Protein AF-0000000073992848 (afdb_homodimer)

Structure (mmCIF, N/CA/C/O backbone):
data_AF-0000000073992848-model_v1
#
loop_
_entity.id
_entity.type
_entity.pdbx_description
1 polymer 'HIT domain family protein'
#
loop_
_atom_site.group_PDB
_atom_site.id
_atom_site.type_symbol
_atom_site.label_atom_id
_atom_site.label_alt_id
_atom_site.label_comp_id
_atom_site.label_asym_id
_atom_site.label_entity_id
_atom_site.label_seq_id
_atom_site.pdbx_PDB_ins_code
_atom_site.Cartn_x
_atom_site.Cartn_y
_atom_site.Cartn_z
_atom_site.occupancy
_atom_site.B_iso_or_equiv
_atom_site.auth_seq_id
_atom_site.auth_comp_id
_atom_site.auth_asym_id
_atom_site.auth_atom_id
_atom_site.pdbx_PDB_model_num
ATOM 1 N N . MET A 1 1 ? -22.656 3.332 0.612 1 49.44 1 MET A N 1
ATOM 2 C CA . MET A 1 1 ? -23.469 4.539 0.601 1 49.44 1 MET A CA 1
ATOM 3 C C . MET A 1 1 ? -22.656 5.758 1.017 1 49.44 1 MET A C 1
ATOM 5 O O . MET A 1 1 ? -22.094 5.785 2.107 1 49.44 1 MET A O 1
ATOM 9 N N . ALA A 1 2 ? -22.062 6.492 -0.041 1 62.53 2 ALA A N 1
ATOM 10 C CA . ALA A 1 2 ? -21.281 7.723 0.001 1 62.53 2 ALA A CA 1
ATOM 11 C C . ALA A 1 2 ? -21.859 8.703 1.026 1 62.53 2 ALA A C 1
ATOM 13 O O . ALA A 1 2 ? -21.109 9.453 1.657 1 62.53 2 ALA A O 1
ATOM 14 N N . ALA A 1 3 ? -23.078 8.508 1.391 1 69.62 3 ALA A N 1
ATOM 15 C CA . ALA A 1 3 ? -23.734 9.648 2.031 1 69.62 3 ALA A CA 1
ATOM 16 C C . ALA A 1 3 ? -23.188 9.867 3.441 1 69.62 3 ALA A C 1
ATOM 18 O O . ALA A 1 3 ? -23.094 11 3.906 1 69.62 3 ALA A O 1
ATOM 19 N N . ASN A 1 4 ? -22.625 8.93 4.098 1 90.75 4 ASN A N 1
ATOM 20 C CA . ASN A 1 4 ? -22.141 9.109 5.461 1 90.75 4 ASN A CA 1
ATOM 21 C C . ASN A 1 4 ? -20.641 8.789 5.566 1 90.75 4 ASN A C 1
ATOM 23 O O . ASN A 1 4 ? -20.141 8.508 6.656 1 90.75 4 ASN A O 1
ATOM 27 N N . CYS A 1 5 ? -20.031 8.891 4.57 1 96.25 5 CYS A N 1
ATOM 28 C CA . CYS A 1 5 ? -18.609 8.586 4.539 1 96.25 5 CYS A CA 1
ATOM 29 C C . CYS A 1 5 ? -17.781 9.805 4.938 1 96.25 5 CYS A C 1
ATOM 31 O O . CYS A 1 5 ? -17.812 10.828 4.258 1 96.25 5 CYS A O 1
ATOM 33 N N . ILE A 1 6 ? -17.031 9.688 6.043 1 97.06 6 ILE A N 1
ATOM 34 C CA . ILE A 1 6 ? -16.281 10.805 6.605 1 97.06 6 ILE A CA 1
ATOM 35 C C . ILE A 1 6 ? -15.242 11.297 5.594 1 97.06 6 ILE A C 1
ATOM 37 O O . ILE A 1 6 ? -14.992 12.5 5.484 1 97.06 6 ILE A O 1
ATOM 41 N N . PHE A 1 7 ? -14.695 10.383 4.832 1 98.44 7 PHE A N 1
ATOM 42 C CA . PHE A 1 7 ? -13.695 10.781 3.846 1 98.44 7 PHE A CA 1
ATOM 43 C C . PHE A 1 7 ? -14.344 11.523 2.688 1 98.44 7 PHE A C 1
ATOM 45 O O . PHE A 1 7 ? -13.773 12.477 2.156 1 98.44 7 PHE A O 1
ATOM 52 N N . CYS A 1 8 ? -15.547 11.078 2.248 1 98.19 8 CYS A N 1
ATOM 53 C CA . CYS A 1 8 ? -16.281 11.836 1.235 1 98.19 8 CYS A CA 1
ATOM 54 C C . CYS A 1 8 ? -16.594 13.242 1.724 1 98.19 8 CYS A C 1
ATOM 56 O O . CYS A 1 8 ? -16.562 14.195 0.947 1 98.19 8 CYS A O 1
ATOM 58 N N . LYS A 1 9 ? -16.891 13.367 2.998 1 98.31 9 LYS A N 1
ATOM 59 C CA . LYS A 1 9 ? -17.172 14.68 3.572 1 98.31 9 LYS A CA 1
ATOM 60 C C . LYS A 1 9 ? -15.914 15.555 3.574 1 98.31 9 LYS A C 1
ATOM 62 O O . LYS A 1 9 ? -16 16.766 3.365 1 98.31 9 LYS A O 1
ATOM 67 N N . ILE A 1 10 ? -14.766 14.969 3.885 1 98.06 10 ILE A N 1
ATOM 68 C CA . ILE A 1 10 ? -13.5 15.695 3.83 1 98.06 10 ILE A CA 1
ATOM 69 C C . ILE A 1 10 ? -13.25 16.188 2.406 1 98.06 10 ILE A C 1
ATOM 71 O O . ILE A 1 10 ? -12.898 17.344 2.195 1 98.06 10 ILE A O 1
ATOM 75 N N . ILE A 1 11 ? -13.5 15.297 1.401 1 98 11 ILE A N 1
ATOM 76 C CA . ILE A 1 11 ? -13.273 15.609 -0.006 1 98 11 ILE A CA 1
ATOM 77 C C . ILE A 1 11 ? -14.172 16.766 -0.437 1 98 11 ILE A C 1
ATOM 79 O O . ILE A 1 11 ? -13.742 17.641 -1.18 1 98 11 ILE A O 1
ATOM 83 N N . LYS A 1 12 ? -15.375 16.797 0.09 1 97 12 LYS A N 1
ATOM 84 C CA . LYS A 1 12 ? -16.359 17.812 -0.28 1 97 12 LYS A CA 1
ATOM 85 C C . LYS A 1 12 ? -16.141 19.094 0.505 1 97 12 LYS A C 1
ATOM 87 O O . LYS A 1 12 ? -16.828 20.094 0.265 1 97 12 LYS A O 1
ATOM 92 N N . GLY A 1 13 ? -15.281 19.062 1.49 1 96.62 13 GLY A N 1
ATOM 93 C CA . GLY A 1 13 ? -14.984 20.25 2.281 1 96.62 13 GLY A CA 1
ATOM 94 C C . GLY A 1 13 ? -15.953 20.469 3.43 1 96.62 13 GLY A C 1
ATOM 95 O O . GLY A 1 13 ? -15.969 21.531 4.043 1 96.62 13 GLY A O 1
ATOM 96 N N . GLU A 1 14 ? -16.703 19.453 3.707 1 97.06 14 GLU A N 1
ATOM 97 C CA . GLU A 1 14 ? -17.656 19.547 4.812 1 97.06 14 GLU A CA 1
ATOM 98 C C . GLU A 1 14 ? -16.953 19.359 6.156 1 97.06 14 GLU A C 1
ATOM 100 O O . GLU A 1 14 ? -17.422 19.859 7.18 1 97.06 14 GLU A O 1
ATOM 105 N N . ILE A 1 15 ? -15.93 18.594 6.234 1 96.38 15 ILE A N 1
ATOM 106 C CA . ILE A 1 15 ? -15.062 18.391 7.391 1 96.38 15 ILE A CA 1
ATOM 107 C C . ILE A 1 15 ? -13.641 18.828 7.062 1 96.38 15 ILE A C 1
ATOM 109 O O . ILE A 1 15 ? -13.102 18.484 6.008 1 96.38 15 ILE A O 1
ATOM 113 N N . PRO A 1 16 ? -13.102 19.625 7.969 1 96.44 16 PRO A N 1
ATOM 114 C CA . PRO A 1 16 ? -11.742 20.078 7.684 1 96.44 16 PRO A CA 1
ATOM 115 C C . PRO A 1 16 ? -10.703 18.969 7.82 1 96.44 16 PRO A C 1
ATOM 117 O O . PRO A 1 16 ? -10.945 17.984 8.523 1 96.44 16 PRO A O 1
ATOM 120 N N . CYS A 1 17 ? -9.602 19.109 7.148 1 97.12 17 CYS A N 1
ATOM 121 C CA . CYS A 1 17 ? -8.445 18.219 7.277 1 97.12 17 CYS A CA 1
ATOM 122 C C . CYS A 1 17 ? -7.145 19 7.113 1 97.12 17 CYS A C 1
ATOM 124 O O . CYS A 1 17 ? -7.141 20.109 6.59 1 97.12 17 CYS A O 1
ATOM 126 N N . ALA A 1 18 ? -6.09 18.516 7.688 1 98.31 18 ALA A N 1
ATOM 127 C CA . ALA A 1 18 ? -4.754 19.031 7.398 1 98.31 18 ALA A CA 1
ATOM 128 C C . ALA A 1 18 ? -4.234 18.5 6.066 1 98.31 18 ALA A C 1
ATOM 130 O O . ALA A 1 18 ? -3.533 17.484 6.027 1 98.31 18 ALA A O 1
ATOM 131 N N . LYS A 1 19 ? -4.508 19.266 5.07 1 98.56 19 LYS A N 1
ATOM 132 C CA . LYS A 1 19 ? -4.27 18.812 3.701 1 98.56 19 LYS A CA 1
ATOM 133 C C . LYS A 1 19 ? -2.783 18.875 3.355 1 98.56 19 LYS A C 1
ATOM 135 O O . LYS A 1 19 ? -2.092 19.828 3.711 1 98.56 19 LYS A O 1
ATOM 140 N N . VAL A 1 20 ? -2.359 17.906 2.684 1 98.81 20 VAL A N 1
ATOM 141 C CA . VAL A 1 20 ? -0.975 17.812 2.232 1 98.81 20 VAL A CA 1
ATOM 142 C C . VAL A 1 20 ? -0.899 18.078 0.733 1 98.81 20 VAL A C 1
ATOM 144 O O . VAL A 1 20 ? -0.065 18.875 0.281 1 98.81 20 VAL A O 1
ATOM 147 N N . ALA A 1 21 ? -1.722 17.391 -0.045 1 98.75 21 ALA A N 1
ATOM 148 C CA . ALA A 1 21 ? -1.734 17.5 -1.501 1 98.75 21 ALA A CA 1
ATOM 149 C C . ALA A 1 21 ? -3.082 17.078 -2.074 1 98.75 21 ALA A C 1
ATOM 151 O O . ALA A 1 21 ? -3.82 16.312 -1.438 1 98.75 21 ALA A O 1
ATOM 152 N N . GLU A 1 22 ? -3.32 17.562 -3.24 1 98.25 22 GLU A N 1
ATOM 153 C CA . GLU A 1 22 ? -4.578 17.234 -3.908 1 98.25 22 GLU A CA 1
ATOM 154 C C . GLU A 1 22 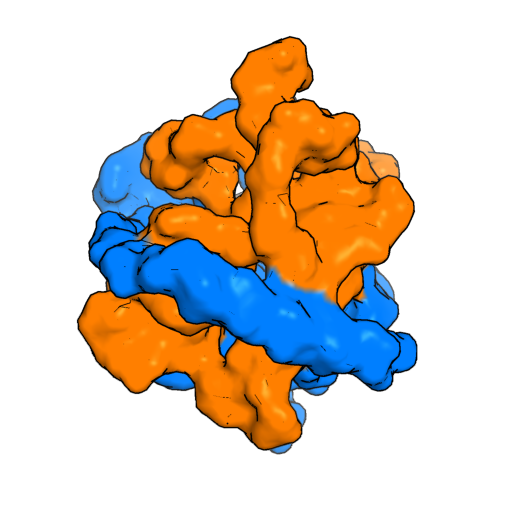? -4.422 17.266 -5.426 1 98.25 22 GLU A C 1
ATOM 156 O O . GLU A 1 22 ? -3.742 18.125 -5.973 1 98.25 22 GLU A O 1
ATOM 161 N N . THR A 1 23 ? -4.934 16.234 -6.043 1 97.81 23 THR A N 1
ATOM 162 C CA . THR A 1 23 ? -5.047 16.188 -7.496 1 97.81 23 THR A CA 1
ATOM 163 C C . THR A 1 23 ? -6.512 16.141 -7.922 1 97.81 23 THR A C 1
ATOM 165 O O . THR A 1 23 ? -7.41 16.312 -7.094 1 97.81 23 THR A O 1
ATOM 168 N N . SER A 1 24 ? -6.773 16.031 -9.211 1 97.06 24 SER A N 1
ATOM 169 C CA . SER A 1 24 ? -8.156 15.938 -9.68 1 97.06 24 SER A CA 1
ATOM 170 C C . SER A 1 24 ? -8.82 14.648 -9.203 1 97.06 24 SER A C 1
ATOM 172 O O . SER A 1 24 ? -10.039 14.594 -9.047 1 97.06 24 SER A O 1
ATOM 174 N N . LYS A 1 25 ? -8.016 13.609 -8.789 1 98.56 25 LYS A N 1
ATOM 175 C CA . LYS A 1 25 ? -8.625 12.312 -8.516 1 98.56 25 LYS A CA 1
ATOM 176 C C . LYS A 1 25 ? -8.25 11.805 -7.125 1 98.56 25 LYS A C 1
ATOM 178 O O . LYS A 1 25 ? -8.781 10.797 -6.66 1 98.56 25 LYS A O 1
ATOM 183 N N . ALA A 1 26 ? -7.328 12.508 -6.422 1 98.81 26 ALA A N 1
ATOM 184 C CA . ALA A 1 26 ? -6.859 11.992 -5.137 1 98.81 26 ALA A CA 1
ATOM 185 C C . ALA A 1 26 ? -6.582 13.125 -4.16 1 98.81 26 ALA A C 1
ATOM 187 O O . ALA A 1 26 ? -6.43 14.281 -4.566 1 98.81 26 ALA A O 1
ATOM 188 N N . LEU A 1 27 ? -6.629 12.781 -2.916 1 98.88 27 LEU A N 1
ATOM 189 C CA . LEU A 1 27 ? -6.391 13.711 -1.817 1 98.88 27 LEU A CA 1
ATOM 190 C C . LEU A 1 27 ? -5.473 13.094 -0.769 1 98.88 27 LEU A C 1
ATOM 192 O O . LEU A 1 27 ? -5.609 11.914 -0.438 1 98.88 27 LEU A O 1
ATOM 196 N N . ALA A 1 28 ? -4.488 13.859 -0.281 1 98.94 28 ALA A N 1
ATOM 197 C CA . ALA A 1 28 ? -3.625 13.453 0.823 1 98.94 28 ALA A CA 1
ATOM 198 C C . ALA A 1 28 ? -3.768 14.406 2.01 1 98.94 28 ALA A C 1
ATOM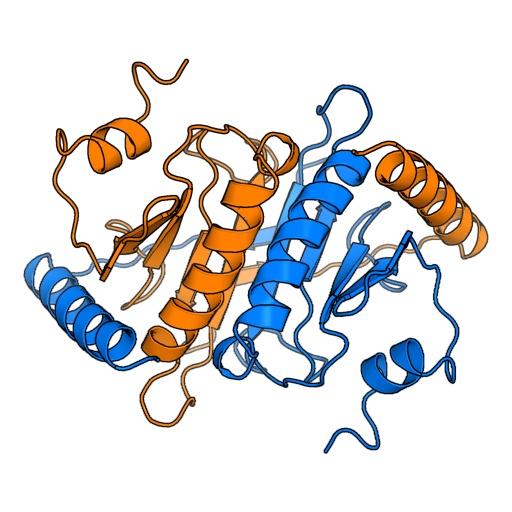 200 O O . ALA A 1 28 ? -3.781 15.625 1.838 1 98.94 28 ALA A O 1
ATOM 201 N N . PHE A 1 29 ? -3.922 13.844 3.176 1 98.88 29 PHE A N 1
ATOM 202 C CA . PHE A 1 29 ? -4.066 14.656 4.379 1 98.88 29 PHE A CA 1
ATOM 203 C C . PHE A 1 29 ? -3.551 13.906 5.602 1 98.88 29 PHE A C 1
ATOM 205 O O . PHE A 1 29 ? -3.414 12.68 5.574 1 98.88 29 PHE A O 1
ATOM 212 N N . MET A 1 30 ? -3.248 14.625 6.676 1 98.88 30 MET A N 1
ATOM 213 C CA . MET A 1 30 ? -2.682 14.031 7.883 1 98.88 30 MET A CA 1
ATOM 214 C C . MET A 1 30 ? -3.717 13.18 8.609 1 98.88 30 MET A C 1
ATOM 216 O O . MET A 1 30 ? -4.879 13.57 8.727 1 98.88 30 MET A O 1
ATOM 220 N N . ASP A 1 31 ? -3.314 12.031 9.031 1 98.62 31 ASP A N 1
ATOM 221 C CA . ASP A 1 31 ? -4.188 11.25 9.906 1 98.62 31 ASP A CA 1
ATOM 222 C C . ASP A 1 31 ? -4.277 11.875 11.297 1 98.62 31 ASP A C 1
ATOM 224 O O . ASP A 1 31 ? -3.254 12.148 11.922 1 98.62 31 ASP A O 1
ATOM 228 N N . ILE A 1 32 ? -5.395 12.031 11.773 1 97.25 32 ILE A N 1
ATOM 229 C CA . ILE A 1 32 ? -5.582 12.719 13.047 1 97.25 32 ILE A CA 1
ATOM 230 C C . ILE A 1 32 ? -5.359 11.742 14.203 1 97.25 32 ILE A C 1
ATOM 232 O O . ILE A 1 32 ? -5.258 12.156 15.359 1 97.25 32 ILE A O 1
ATOM 236 N N . ASN A 1 33 ? -5.406 10.461 13.969 1 97.75 33 ASN A N 1
ATOM 237 C CA . ASN A 1 33 ? -5.035 9.406 14.914 1 97.75 33 ASN A CA 1
ATOM 238 C C . ASN A 1 33 ? -3.799 8.648 14.438 1 97.75 33 ASN A C 1
ATOM 240 O O . ASN A 1 33 ? -3.854 7.43 14.242 1 97.75 33 ASN A O 1
ATOM 244 N N . PRO A 1 34 ? -2.729 9.344 14.453 1 98.62 34 PRO A N 1
ATOM 245 C CA . PRO A 1 34 ? -1.543 8.773 13.805 1 98.62 34 PRO A CA 1
ATOM 246 C C . PRO A 1 34 ? -0.894 7.668 14.633 1 98.62 34 PRO A C 1
ATOM 248 O O . PRO A 1 34 ? -1.025 7.652 15.859 1 98.62 34 PRO A O 1
ATOM 251 N N . LEU A 1 35 ? -0.252 6.719 13.922 1 98.75 35 LEU A N 1
ATOM 252 C CA . LEU A 1 35 ? 0.551 5.695 14.578 1 98.75 35 LEU A CA 1
ATOM 253 C C . LEU A 1 35 ? 1.945 6.223 14.898 1 98.75 35 LEU A C 1
ATOM 255 O O . LEU A 1 35 ? 2.656 5.645 15.727 1 98.75 35 LEU A O 1
ATOM 259 N N . SER A 1 36 ? 2.369 7.246 14.203 1 98.69 36 SER A N 1
ATOM 260 C CA . SER A 1 36 ? 3.615 7.984 14.398 1 98.69 36 SER A CA 1
ATOM 261 C C . SER A 1 36 ? 3.512 9.398 13.844 1 98.69 36 SER A C 1
ATOM 263 O O . SER A 1 36 ? 2.617 9.703 13.055 1 98.69 36 SER A O 1
ATOM 265 N N . ARG A 1 37 ? 4.402 10.266 14.297 1 98 37 ARG A N 1
ATOM 266 C CA . ARG A 1 37 ? 4.434 11.625 13.766 1 98 37 ARG A CA 1
ATOM 267 C C . ARG A 1 37 ? 4.676 11.625 12.258 1 98 37 ARG A C 1
ATOM 269 O O . ARG A 1 37 ? 5.559 10.914 11.773 1 98 37 ARG A O 1
ATOM 276 N N . GLY A 1 38 ? 3.807 12.359 11.516 1 98.62 38 GLY A N 1
ATOM 277 C CA . GLY A 1 38 ? 3.973 12.453 10.078 1 98.62 38 GLY A CA 1
ATOM 278 C C . GLY A 1 38 ? 3.105 11.477 9.305 1 98.62 38 GLY A C 1
ATOM 279 O O . GLY A 1 38 ? 3.125 11.453 8.078 1 98.62 38 GLY A O 1
ATOM 280 N N . HIS A 1 39 ? 2.285 10.656 9.992 1 98.88 39 HIS A N 1
ATOM 281 C CA . HIS A 1 39 ? 1.386 9.68 9.391 1 98.88 39 HIS A CA 1
ATOM 282 C C . HIS A 1 39 ? 0.37 10.359 8.477 1 98.88 39 HIS A C 1
ATOM 284 O O . HIS A 1 39 ? -0.426 11.18 8.922 1 98.88 39 HIS A O 1
ATOM 290 N N . VAL A 1 40 ? 0.37 9.961 7.168 1 98.94 40 VAL A N 1
ATOM 291 C CA . VAL A 1 40 ? -0.443 10.609 6.141 1 98.94 40 VAL A CA 1
ATOM 292 C C . VAL A 1 40 ? -1.381 9.578 5.508 1 98.94 40 VAL A C 1
ATOM 294 O O . VAL A 1 40 ? -1.025 8.406 5.367 1 98.94 40 VAL A O 1
ATOM 297 N N . LEU A 1 41 ? -2.564 10.047 5.125 1 98.94 41 LEU A N 1
ATOM 298 C CA . LEU A 1 41 ? -3.5 9.258 4.332 1 98.94 41 LEU A CA 1
ATOM 299 C C . LEU A 1 41 ? -3.549 9.766 2.893 1 98.94 41 LEU A C 1
ATOM 301 O O . LEU A 1 41 ? -3.543 10.969 2.654 1 98.94 41 LEU A O 1
ATOM 305 N N . VAL A 1 42 ? -3.502 8.883 1.928 1 98.94 42 VAL A N 1
ATOM 306 C CA . VAL A 1 42 ? -3.775 9.164 0.522 1 98.94 42 VAL A CA 1
ATOM 307 C C . VAL A 1 42 ? -5.043 8.438 0.085 1 98.94 42 VAL A C 1
ATOM 309 O O . VAL A 1 42 ? -5.133 7.211 0.207 1 98.94 42 VAL A O 1
ATOM 312 N N . ILE A 1 43 ? -6.031 9.18 -0.451 1 98.94 43 ILE A N 1
ATOM 313 C CA . ILE A 1 43 ? -7.32 8.578 -0.767 1 98.94 43 ILE A CA 1
ATOM 314 C C . ILE A 1 43 ? -7.766 9.008 -2.164 1 98.94 43 ILE A C 1
ATOM 316 O O . ILE A 1 43 ? -7.438 10.109 -2.615 1 98.94 43 ILE A O 1
ATOM 320 N N . PRO A 1 44 ? -8.484 8.094 -2.918 1 98.94 44 PRO A N 1
ATOM 321 C CA . PRO A 1 44 ? -9.18 8.555 -4.121 1 98.94 44 PRO A CA 1
ATOM 322 C C . PRO A 1 44 ? -10.367 9.461 -3.805 1 98.94 44 PRO A C 1
ATOM 324 O O . PRO A 1 44 ? -11.047 9.266 -2.793 1 98.94 44 PRO A O 1
ATOM 327 N N . LYS A 1 45 ? -10.586 10.422 -4.664 1 98.56 45 LYS A N 1
ATOM 328 C CA . LYS A 1 45 ? -11.719 11.32 -4.465 1 98.56 45 LYS A CA 1
ATOM 329 C C . LYS A 1 45 ? -13.031 10.609 -4.785 1 98.56 45 LYS A C 1
ATOM 331 O O . LYS A 1 45 ? -14.062 10.891 -4.164 1 98.56 45 LYS A O 1
ATOM 336 N N . ASP A 1 46 ? -13.031 9.734 -5.812 1 98.19 46 ASP A N 1
ATOM 337 C CA . ASP A 1 46 ? -14.203 8.898 -6.047 1 98.19 46 ASP A CA 1
ATOM 338 C C . ASP A 1 46 ? -14.336 7.82 -4.973 1 98.19 46 ASP A C 1
ATOM 340 O O . ASP A 1 46 ? -13.359 7.129 -4.656 1 98.19 46 ASP A O 1
ATOM 344 N N . HIS A 1 47 ? -15.539 7.691 -4.469 1 98.25 47 HIS A N 1
ATOM 345 C CA . HIS A 1 47 ? -15.766 6.719 -3.406 1 98.25 47 HIS A CA 1
ATOM 346 C C . HIS A 1 47 ? -15.656 5.293 -3.932 1 98.25 47 HIS A C 1
ATOM 348 O O . HIS A 1 47 ? -16.312 4.938 -4.914 1 98.25 47 HIS A O 1
ATOM 354 N N . ALA A 1 48 ? -14.828 4.562 -3.359 1 98.62 48 ALA A N 1
ATOM 355 C CA . ALA A 1 48 ? -14.734 3.109 -3.439 1 98.62 48 ALA A CA 1
ATOM 356 C C . ALA A 1 48 ? -14.492 2.498 -2.062 1 98.62 48 ALA A C 1
ATOM 358 O O . ALA A 1 48 ? -13.609 2.945 -1.324 1 98.62 48 ALA A O 1
ATOM 359 N N . SER A 1 49 ? -15.273 1.503 -1.707 1 98.38 49 SER A N 1
ATOM 360 C CA . SER A 1 49 ? -15.117 0.917 -0.38 1 98.38 49 SER A CA 1
ATOM 361 C C . SER A 1 49 ? -13.812 0.137 -0.272 1 98.38 49 SER A C 1
ATOM 363 O O . SER A 1 49 ? -13.141 0.172 0.764 1 98.38 49 SER A O 1
ATOM 365 N N . CYS A 1 50 ? -13.516 -0.621 -1.328 1 98.81 50 CYS A N 1
ATOM 366 C CA . CYS A 1 50 ? -12.305 -1.442 -1.373 1 98.81 50 CYS A CA 1
ATOM 367 C C . CYS A 1 50 ? -11.531 -1.199 -2.66 1 98.81 50 CYS A C 1
ATOM 369 O O . CYS A 1 50 ? -12.094 -0.729 -3.65 1 98.81 50 CYS A O 1
ATOM 371 N N . LEU A 1 51 ? -10.281 -1.545 -2.619 1 98.88 51 LEU A N 1
ATOM 372 C CA . LEU A 1 51 ? -9.367 -1.237 -3.715 1 98.88 51 LEU A CA 1
ATOM 373 C C . LEU A 1 51 ? -9.82 -1.908 -5.004 1 98.88 51 LEU A C 1
ATOM 375 O O . LEU A 1 51 ? -9.688 -1.336 -6.09 1 98.88 51 LEU A O 1
ATOM 379 N N . HIS A 1 52 ? -10.398 -3.115 -4.914 1 98.75 52 HIS A N 1
ATOM 380 C CA . HIS A 1 52 ? -10.812 -3.85 -6.102 1 98.75 52 HIS A CA 1
ATOM 381 C C . HIS A 1 52 ? -12 -3.178 -6.777 1 98.75 52 HIS A C 1
ATOM 383 O O . HIS A 1 52 ? -12.367 -3.535 -7.898 1 98.75 52 HIS A O 1
ATOM 389 N N . GLU A 1 53 ? -12.57 -2.143 -6.148 1 98.62 53 GLU A N 1
ATOM 390 C CA . GLU A 1 53 ? -13.703 -1.406 -6.707 1 98.62 53 GLU A CA 1
ATOM 391 C C . GLU A 1 53 ? -13.25 -0.092 -7.336 1 98.62 53 GLU A C 1
ATOM 393 O O . GLU A 1 53 ? -14.047 0.617 -7.949 1 98.62 53 GLU A O 1
ATOM 398 N N . LEU A 1 54 ? -12.008 0.245 -7.188 1 98.62 54 LEU A N 1
ATOM 399 C CA . LEU A 1 54 ? -11.492 1.535 -7.633 1 98.62 54 LEU A CA 1
ATOM 400 C C . LEU A 1 54 ? -11.281 1.545 -9.141 1 98.62 54 LEU A C 1
ATOM 402 O O . LEU A 1 54 ? -10.773 0.575 -9.711 1 98.62 54 LEU A O 1
ATOM 406 N N . GLY A 1 55 ? -11.672 2.635 -9.836 1 98.12 55 GLY A N 1
ATOM 407 C CA . GLY A 1 55 ? -11.406 2.783 -11.258 1 98.12 55 GLY A CA 1
ATOM 408 C C . GLY A 1 55 ? -9.93 2.914 -11.578 1 98.12 55 GLY A C 1
ATOM 409 O O . GLY A 1 55 ? -9.148 3.369 -10.75 1 98.12 55 GLY A O 1
ATOM 410 N N . MET A 1 56 ? -9.578 2.609 -12.836 1 97.81 56 MET A N 1
ATOM 411 C CA . MET A 1 56 ? -8.172 2.52 -13.203 1 97.81 56 MET A CA 1
ATOM 412 C C . MET A 1 56 ? -7.539 3.906 -13.297 1 97.81 56 MET A C 1
ATOM 414 O O . MET A 1 56 ? -6.367 4.086 -12.961 1 97.81 56 MET A O 1
ATOM 418 N N . GLU A 1 57 ? -8.305 4.859 -13.742 1 98.19 57 GLU A N 1
ATOM 419 C CA . GLU A 1 57 ? -7.773 6.215 -13.797 1 98.19 57 GLU A CA 1
ATOM 420 C C . GLU A 1 57 ? -7.477 6.75 -12.398 1 98.19 57 GLU A C 1
ATOM 422 O O . GLU A 1 57 ? -6.453 7.395 -12.18 1 98.19 57 GLU A O 1
ATOM 427 N N . ASP A 1 58 ? -8.422 6.492 -11.469 1 98.75 58 ASP A N 1
ATOM 428 C CA . ASP A 1 58 ? -8.219 6.887 -10.078 1 98.75 58 ASP A CA 1
ATOM 429 C C . ASP A 1 58 ? -7.023 6.152 -9.469 1 98.75 58 ASP A C 1
ATOM 431 O O . ASP A 1 58 ? -6.219 6.754 -8.758 1 98.75 58 ASP A O 1
ATOM 435 N N . ALA A 1 59 ? -6.914 4.887 -9.82 1 98.75 59 ALA A N 1
ATOM 436 C CA . ALA A 1 59 ? -5.809 4.082 -9.305 1 98.75 59 ALA A CA 1
ATOM 437 C C . ALA A 1 59 ? -4.465 4.625 -9.781 1 98.75 59 ALA A C 1
ATOM 439 O O . ALA A 1 59 ? -3.5 4.672 -9.016 1 98.75 59 ALA A O 1
ATOM 440 N N . ALA A 1 60 ? -4.391 4.992 -11.023 1 98.75 60 ALA A N 1
ATOM 441 C CA . ALA A 1 60 ? -3.174 5.586 -11.562 1 98.75 60 ALA A CA 1
ATOM 442 C C . ALA A 1 60 ? -2.801 6.859 -10.805 1 98.75 60 ALA A C 1
ATOM 444 O O . ALA A 1 60 ? -1.645 7.047 -10.422 1 98.75 60 ALA A O 1
ATOM 445 N N . ASP A 1 61 ? -3.781 7.699 -10.617 1 98.81 61 ASP A N 1
ATOM 446 C CA . ASP A 1 61 ? -3.555 8.977 -9.945 1 98.81 61 ASP A CA 1
ATOM 447 C C . ASP A 1 61 ? -3.145 8.758 -8.492 1 98.81 61 ASP A C 1
ATOM 449 O O . ASP A 1 61 ? -2.26 9.453 -7.984 1 98.81 61 ASP A O 1
ATOM 453 N N . VAL A 1 62 ? -3.801 7.816 -7.84 1 98.88 62 VAL A N 1
ATOM 454 C CA . VAL A 1 62 ? -3.447 7.48 -6.465 1 98.88 62 VAL A CA 1
ATOM 455 C C . VAL A 1 62 ? -2.004 6.988 -6.406 1 98.88 62 VAL A C 1
ATOM 457 O O . VAL A 1 62 ? -1.246 7.371 -5.508 1 98.88 62 VAL A O 1
ATOM 460 N N . GLY A 1 63 ? -1.592 6.133 -7.391 1 98.81 63 GLY A N 1
ATOM 461 C CA . GLY A 1 63 ? -0.215 5.672 -7.445 1 98.81 63 GLY A CA 1
ATOM 462 C C . GLY A 1 63 ? 0.793 6.801 -7.527 1 98.81 63 GLY A C 1
ATOM 463 O O . GLY A 1 63 ? 1.808 6.785 -6.828 1 98.81 63 GLY A O 1
ATOM 464 N N . VAL A 1 64 ? 0.474 7.754 -8.297 1 98.75 64 VAL A N 1
ATOM 465 C CA . VAL A 1 64 ? 1.362 8.898 -8.477 1 98.75 64 VAL A CA 1
ATOM 466 C C . VAL A 1 64 ? 1.438 9.703 -7.176 1 98.75 64 VAL A C 1
ATOM 468 O O . VAL A 1 64 ? 2.527 10.039 -6.711 1 98.75 64 VAL A O 1
ATOM 471 N N . LEU A 1 65 ? 0.264 9.992 -6.602 1 98.81 65 LEU A N 1
ATOM 472 C CA . LEU A 1 65 ? 0.25 10.805 -5.395 1 98.81 65 LEU A CA 1
ATOM 473 C C . LEU A 1 65 ? 0.934 10.086 -4.238 1 98.81 65 LEU A C 1
ATOM 475 O O . LEU A 1 65 ? 1.603 10.711 -3.414 1 98.81 65 LEU A O 1
ATOM 479 N N . LEU A 1 66 ? 0.798 8.789 -4.172 1 98.75 66 LEU A N 1
ATOM 480 C CA . LEU A 1 66 ? 1.486 7.98 -3.17 1 98.75 66 LEU A CA 1
ATOM 481 C C . LEU A 1 66 ? 2.996 8.172 -3.26 1 98.75 66 LEU A C 1
ATOM 483 O O . LEU A 1 66 ? 3.66 8.391 -2.244 1 98.75 66 LEU A O 1
ATOM 487 N N . ALA A 1 67 ? 3.52 8.07 -4.457 1 98.69 67 ALA A N 1
ATOM 488 C CA . ALA A 1 67 ? 4.957 8.234 -4.66 1 98.69 67 ALA A CA 1
ATOM 489 C C . ALA A 1 67 ? 5.414 9.633 -4.273 1 98.69 67 ALA A C 1
ATOM 491 O O . ALA A 1 67 ? 6.441 9.805 -3.615 1 98.69 67 ALA A O 1
ATOM 492 N N . LYS A 1 68 ? 4.648 10.633 -4.621 1 98.69 68 LYS A N 1
ATOM 493 C CA . LYS A 1 68 ? 5.004 12.016 -4.309 1 98.69 68 LYS A CA 1
ATOM 494 C C . LYS A 1 68 ? 4.992 12.258 -2.803 1 98.69 68 LYS A C 1
ATOM 496 O O . LYS A 1 68 ? 5.938 12.828 -2.254 1 98.69 68 LYS A O 1
ATOM 501 N N . VAL A 1 69 ? 3.898 11.859 -2.18 1 98.88 69 VAL A N 1
ATOM 502 C CA . VAL A 1 69 ? 3.771 12.086 -0.743 1 98.88 69 VAL A CA 1
ATOM 503 C C . VAL A 1 69 ? 4.844 11.289 0 1 98.88 69 VAL A C 1
ATOM 505 O O . VAL A 1 69 ? 5.375 11.75 1.015 1 98.88 69 VAL A O 1
ATOM 508 N N . SER A 1 70 ? 5.234 10.102 -0.526 1 98.88 70 SER A N 1
ATOM 509 C CA . SER A 1 70 ? 6.301 9.312 0.08 1 98.88 70 SER A CA 1
ATOM 510 C C . SER A 1 70 ? 7.629 10.055 0.053 1 98.88 70 SER A C 1
ATOM 512 O O . SER A 1 70 ? 8.445 9.914 0.965 1 98.88 70 SER A O 1
ATOM 514 N N . ARG A 1 71 ? 7.887 10.812 -0.96 1 98.69 71 ARG A N 1
ATOM 515 C 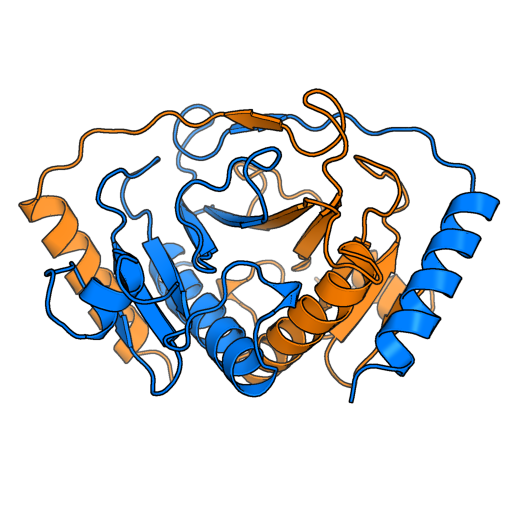CA . ARG A 1 71 ? 9.102 11.625 -1.018 1 98.69 71 ARG A CA 1
ATOM 516 C C . ARG A 1 71 ? 9.133 12.641 0.117 1 98.69 71 ARG A C 1
ATOM 518 O O . ARG A 1 71 ? 10.18 12.875 0.719 1 98.69 71 ARG A O 1
ATOM 525 N N . ALA A 1 72 ? 7.953 13.25 0.331 1 98.69 72 ALA A N 1
ATOM 526 C CA . ALA A 1 72 ? 7.859 14.195 1.438 1 98.69 72 ALA A CA 1
ATOM 527 C C . ALA A 1 72 ? 8.086 13.5 2.777 1 98.69 72 ALA A C 1
ATOM 529 O O . ALA A 1 72 ? 8.836 13.992 3.621 1 98.69 72 ALA A O 1
ATOM 530 N N . VAL A 1 73 ? 7.484 12.32 2.998 1 98.81 73 VAL A N 1
ATOM 531 C CA . VAL A 1 73 ? 7.57 11.562 4.242 1 98.81 73 VAL A CA 1
ATOM 532 C C . VAL A 1 73 ? 9.008 11.094 4.457 1 98.81 73 VAL A C 1
ATOM 534 O O . VAL A 1 73 ? 9.523 11.133 5.578 1 98.81 73 VAL A O 1
ATOM 537 N N . ALA A 1 74 ? 9.672 10.656 3.357 1 98.75 74 ALA A N 1
ATOM 538 C CA . ALA A 1 74 ? 11.047 10.18 3.436 1 98.75 74 ALA A CA 1
ATOM 539 C C . ALA A 1 74 ? 11.992 11.297 3.869 1 98.75 74 ALA A C 1
ATOM 541 O O . ALA A 1 74 ? 13.023 11.039 4.492 1 98.75 74 ALA A O 1
ATOM 542 N N . GLY A 1 75 ? 11.641 12.516 3.48 1 97.94 75 GLY A N 1
ATOM 543 C CA . GLY A 1 75 ? 12.438 13.672 3.855 1 97.94 75 GLY A CA 1
ATOM 544 C C . GLY A 1 75 ? 13.492 14.031 2.824 1 97.94 75 GLY A C 1
ATOM 545 O O . GLY A 1 75 ? 13.625 13.344 1.807 1 97.94 75 GLY A O 1
ATOM 546 N N . PRO A 1 76 ? 14.195 15.102 3.084 1 95.69 76 PRO A N 1
ATOM 547 C CA . PRO A 1 76 ? 15.102 15.672 2.09 1 95.69 76 PRO A CA 1
ATOM 548 C C . PRO A 1 76 ? 16.234 14.719 1.718 1 95.69 76 PRO A C 1
ATOM 550 O O . PRO A 1 76 ? 16.719 14.75 0.584 1 95.69 76 PRO A O 1
ATOM 553 N N . ASP A 1 77 ? 16.641 13.859 2.66 1 96.69 77 ASP A N 1
ATOM 554 C CA . ASP A 1 77 ? 17.734 12.953 2.354 1 96.69 77 ASP A CA 1
ATOM 555 C C . ASP A 1 77 ? 17.219 11.531 2.111 1 96.69 77 ASP A C 1
ATOM 557 O O . ASP A 1 77 ? 18.016 10.602 1.964 1 96.69 77 ASP A O 1
ATOM 561 N N . GLY A 1 78 ? 15.938 11.398 2.17 1 97.12 78 GLY A N 1
ATOM 562 C CA . GLY A 1 78 ? 15.344 10.094 1.902 1 97.12 78 GLY A CA 1
ATOM 563 C C . GLY A 1 78 ? 15.641 9.07 2.98 1 97.12 78 GLY A C 1
ATOM 564 O O . GLY A 1 78 ? 15.641 7.867 2.717 1 97.12 78 GLY A O 1
ATOM 565 N N . SER A 1 79 ? 15.844 9.516 4.23 1 97.56 79 SER A N 1
ATOM 566 C CA . SER A 1 79 ? 16.375 8.602 5.238 1 97.56 79 SER A CA 1
ATOM 567 C C . SER A 1 79 ? 15.273 8.039 6.117 1 97.56 79 SER A C 1
ATOM 569 O O . SER A 1 79 ? 15.469 7.039 6.809 1 97.56 79 SER A O 1
ATOM 571 N N . MET A 1 80 ? 14.156 8.734 6.164 1 98.44 80 MET A N 1
ATOM 572 C CA . MET A 1 80 ? 13.07 8.211 6.984 1 98.44 80 MET A CA 1
ATOM 573 C C . MET A 1 80 ? 12.539 6.898 6.426 1 98.44 80 MET A C 1
ATOM 575 O O . MET A 1 80 ? 12.211 6.812 5.242 1 98.44 80 MET A O 1
ATOM 579 N N . GLN A 1 81 ? 12.508 5.879 7.203 1 98.81 81 GLN A N 1
ATOM 580 C CA . GLN A 1 81 ? 11.875 4.613 6.844 1 98.81 81 GLN A CA 1
ATOM 581 C C . GLN A 1 81 ? 10.375 4.648 7.129 1 98.81 81 GLN A C 1
ATOM 583 O O . GLN A 1 81 ? 9.922 5.406 7.992 1 98.81 81 GLN A O 1
ATOM 588 N N . TYR A 1 82 ? 9.578 3.928 6.402 1 98.94 82 TYR A N 1
ATOM 589 C CA 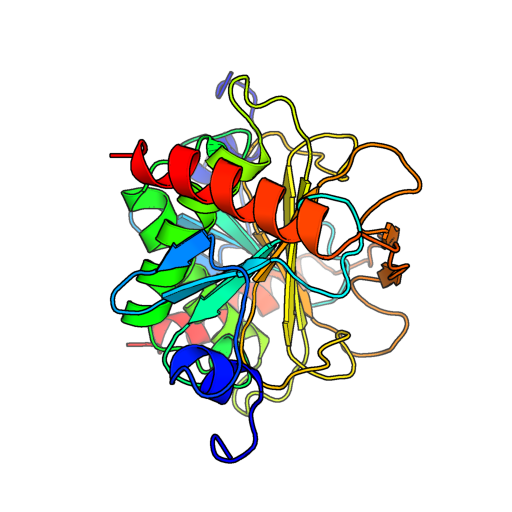. TYR A 1 82 ? 8.133 4.035 6.535 1 98.94 82 TYR A CA 1
ATOM 590 C C . TYR A 1 82 ? 7.438 2.838 5.898 1 98.94 82 TYR A C 1
ATOM 592 O O . TYR A 1 82 ? 8.039 2.107 5.109 1 98.94 82 TYR A O 1
ATOM 600 N N . ASN A 1 83 ? 6.246 2.578 6.254 1 98.94 83 ASN A N 1
ATOM 601 C CA . ASN A 1 83 ? 5.363 1.591 5.645 1 98.94 83 ASN A CA 1
ATOM 602 C C . ASN A 1 83 ? 4.234 2.258 4.863 1 98.94 83 ASN A C 1
ATOM 604 O O . ASN A 1 83 ? 3.805 3.361 5.199 1 98.94 83 ASN A O 1
ATOM 608 N N . VAL A 1 84 ? 3.791 1.697 3.811 1 98.94 84 VAL A N 1
ATOM 609 C CA . VAL A 1 84 ? 2.52 1.987 3.156 1 98.94 84 VAL A CA 1
ATOM 610 C C . VAL A 1 84 ? 1.549 0.829 3.375 1 98.94 84 VAL A C 1
ATOM 612 O O . VAL A 1 84 ? 1.867 -0.322 3.064 1 98.94 84 VAL A O 1
ATOM 615 N N . LEU A 1 85 ? 0.382 1.129 3.971 1 98.94 85 LEU A N 1
ATOM 616 C CA . LEU A 1 85 ? -0.61 0.107 4.285 1 98.94 85 LEU A CA 1
ATOM 617 C C . LEU A 1 85 ? -1.98 0.492 3.736 1 98.94 85 LEU A C 1
ATOM 619 O O . LEU A 1 85 ? -2.393 1.649 3.84 1 98.94 85 LEU A O 1
ATOM 623 N N . GLN A 1 86 ? -2.689 -0.341 3.178 1 98.94 86 GLN A N 1
ATOM 624 C CA . GLN A 1 86 ? -4.059 -0.203 2.695 1 98.94 86 GLN A CA 1
ATOM 625 C C . GLN A 1 86 ? -4.883 -1.449 3.012 1 98.94 86 GLN A C 1
ATOM 627 O O . GLN A 1 86 ? -4.496 -2.562 2.648 1 98.94 86 GLN A O 1
ATOM 632 N N . ASN A 1 87 ? -5.992 -1.298 3.701 1 98.88 87 ASN A N 1
ATOM 633 C CA . ASN A 1 87 ? -6.801 -2.389 4.234 1 98.88 87 ASN A CA 1
ATOM 634 C C . ASN A 1 87 ? -8.133 -2.508 3.498 1 98.88 87 ASN A C 1
ATOM 636 O O . ASN A 1 87 ? -8.781 -1.5 3.211 1 98.88 87 ASN A O 1
ATOM 640 N N . ASN A 1 88 ? -8.555 -3.727 3.209 1 98.88 88 ASN A N 1
ATOM 641 C CA . ASN A 1 88 ? -9.812 -3.98 2.516 1 98.88 88 ASN A CA 1
ATOM 642 C C . ASN A 1 88 ? -10.672 -4.996 3.266 1 98.88 88 ASN A C 1
ATOM 644 O O . ASN A 1 88 ? -10.438 -6.203 3.164 1 98.88 88 ASN A O 1
ATOM 648 N N . GLY A 1 89 ? -11.664 -4.48 3.99 1 98.56 89 GLY A N 1
ATOM 649 C CA . GLY A 1 89 ? -12.531 -5.312 4.809 1 98.56 89 GLY A CA 1
ATOM 650 C C . GLY A 1 89 ? -12.195 -5.254 6.285 1 98.56 89 GLY A C 1
ATOM 651 O O . GLY A 1 89 ? -11.031 -5.074 6.656 1 98.56 89 GLY A O 1
ATOM 652 N N . SER A 1 90 ? -13.195 -5.551 7.16 1 97.94 90 SER A N 1
ATOM 653 C CA . SER A 1 90 ? -13.031 -5.426 8.602 1 97.94 90 SER A CA 1
ATOM 654 C C . SER A 1 90 ? -12.055 -6.473 9.141 1 97.94 90 SER A C 1
ATOM 656 O O . SER A 1 90 ? -11.289 -6.199 10.07 1 97.94 90 SER A O 1
ATOM 658 N N . LEU A 1 91 ? -12.102 -7.641 8.578 1 98.12 91 LEU A N 1
ATOM 659 C CA . LEU A 1 91 ? -11.172 -8.688 9 1 98.12 91 LEU A CA 1
ATOM 660 C C . LEU A 1 91 ? -9.727 -8.266 8.734 1 98.12 91 LEU A C 1
ATOM 662 O O . LEU A 1 91 ? -8.82 -8.672 9.461 1 98.12 91 LEU A O 1
ATOM 666 N N . ALA A 1 92 ? -9.539 -7.457 7.707 1 98.5 92 ALA A N 1
ATOM 667 C CA . ALA A 1 92 ? -8.211 -6.961 7.332 1 98.5 92 ALA A CA 1
ATOM 668 C C . ALA A 1 92 ? -7.941 -5.594 7.957 1 98.5 92 ALA A C 1
ATOM 670 O O . ALA A 1 92 ? -7.133 -4.82 7.438 1 98.5 92 ALA A O 1
ATOM 671 N N . HIS A 1 93 ? -8.734 -5.223 8.969 1 98.25 93 HIS A N 1
ATOM 672 C CA . HIS A 1 93 ? -8.453 -4.074 9.828 1 98.25 93 HIS A CA 1
ATOM 673 C C . HIS A 1 93 ? -8.938 -2.779 9.18 1 98.25 93 HIS A C 1
ATOM 675 O O . HIS A 1 93 ? -8.5 -1.69 9.555 1 98.25 93 HIS A O 1
ATOM 681 N N . GLN A 1 94 ? -9.805 -2.885 8.172 1 98.38 94 GLN A N 1
ATOM 682 C CA . GLN A 1 94 ? -10.391 -1.674 7.605 1 98.38 94 GLN A CA 1
ATOM 683 C C . GLN A 1 94 ? -11.484 -1.117 8.516 1 98.38 94 GLN A C 1
ATOM 685 O O . GLN A 1 94 ? -12.422 -1.836 8.883 1 98.38 94 GLN A O 1
ATOM 690 N N . GLU A 1 95 ? -11.391 0.207 8.766 1 97.44 95 GLU A N 1
ATOM 691 C CA . GLU A 1 95 ? -12.375 0.833 9.648 1 97.44 95 GLU A CA 1
ATOM 692 C C . GLU A 1 95 ? -13.305 1.759 8.867 1 97.44 95 GLU A C 1
ATOM 694 O O . GLU A 1 95 ? -14.484 1.885 9.203 1 97.44 95 GLU A O 1
ATOM 699 N N . VAL A 1 96 ? -12.797 2.541 7.957 1 97.81 96 VAL A N 1
ATOM 700 C CA . VAL A 1 96 ? -13.547 3.441 7.094 1 97.81 96 VAL A CA 1
ATOM 701 C C . VAL A 1 96 ? -13.727 2.807 5.715 1 97.81 96 VAL A C 1
ATOM 703 O O . VAL A 1 96 ? -12.75 2.471 5.047 1 97.81 96 VAL A O 1
ATOM 706 N N . PRO A 1 97 ? -14.977 2.562 5.363 1 97.81 97 PRO A N 1
ATOM 707 C CA . PRO A 1 97 ? -15.195 1.916 4.066 1 97.81 97 PRO A CA 1
ATOM 708 C C . PRO A 1 97 ? -15 2.871 2.891 1 97.81 97 PRO A C 1
ATOM 710 O O . PRO A 1 97 ? -15.938 3.119 2.129 1 97.81 97 PRO A O 1
ATOM 713 N N . HIS A 1 98 ? -13.914 3.42 2.719 1 98.81 98 HIS A N 1
ATOM 714 C CA . HIS A 1 98 ? -13.352 4.238 1.651 1 98.81 98 HIS A CA 1
ATOM 715 C C . HIS A 1 98 ? -11.859 3.979 1.482 1 98.81 98 HIS A C 1
ATOM 717 O O . HIS A 1 98 ? -11.094 4.113 2.436 1 98.81 98 HIS A O 1
ATOM 723 N N . VAL A 1 99 ? -11.508 3.602 0.266 1 98.94 99 VAL A N 1
ATOM 724 C CA . VAL A 1 99 ? -10.109 3.256 0.006 1 98.94 99 VAL A CA 1
ATOM 725 C C . VAL A 1 99 ? -9.195 4.352 0.546 1 98.94 99 VAL A C 1
ATOM 727 O O . VAL A 1 99 ? -9.414 5.539 0.281 1 98.94 99 VAL A O 1
ATOM 730 N N . HIS A 1 100 ? -8.203 3.967 1.374 1 98.94 100 HIS A N 1
ATOM 731 C CA . HIS A 1 100 ? -7.18 4.902 1.83 1 98.94 100 HIS A CA 1
ATOM 732 C C . HIS A 1 100 ? -5.867 4.184 2.127 1 98.94 100 HIS A C 1
ATOM 734 O O . HIS A 1 100 ? -5.863 3.121 2.75 1 98.94 100 HIS A O 1
ATOM 740 N N . PHE A 1 101 ? -4.781 4.758 1.638 1 98.94 101 PHE A N 1
ATOM 741 C CA . PHE A 1 101 ? -3.426 4.301 1.918 1 98.94 101 PHE A CA 1
ATOM 742 C C . PHE A 1 101 ? -2.818 5.082 3.078 1 98.94 101 PHE A C 1
ATOM 744 O O . PHE A 1 101 ? -2.863 6.312 3.096 1 98.94 101 PHE A O 1
ATOM 751 N N . HIS A 1 102 ? -2.322 4.363 4.051 1 98.94 102 HIS A N 1
ATOM 752 C CA . HIS A 1 102 ? -1.528 4.938 5.129 1 98.94 102 HIS A CA 1
ATOM 753 C C . HIS A 1 102 ? -0.054 5.02 4.746 1 98.94 102 HIS A C 1
ATOM 755 O O . HIS A 1 102 ? 0.531 4.027 4.305 1 98.94 102 HIS A O 1
ATOM 761 N N . ILE A 1 103 ? 0.528 6.117 4.805 1 98.94 103 ILE A N 1
ATOM 762 C CA . ILE A 1 103 ? 1.981 6.242 4.828 1 98.94 103 ILE A CA 1
ATOM 763 C C . ILE A 1 103 ? 2.451 6.547 6.246 1 98.94 103 ILE A C 1
ATOM 765 O O . ILE A 1 103 ? 2.166 7.621 6.785 1 98.94 103 ILE A O 1
ATOM 769 N N . ILE A 1 104 ? 3.207 5.613 6.859 1 98.94 104 ILE A N 1
ATOM 770 C CA . ILE A 1 104 ? 3.445 5.645 8.297 1 98.94 104 ILE A CA 1
ATOM 771 C C . ILE A 1 104 ? 4.949 5.664 8.57 1 98.94 104 ILE A C 1
ATOM 773 O O . ILE A 1 104 ? 5.625 4.645 8.43 1 98.94 104 ILE A O 1
ATOM 777 N N . PRO A 1 105 ? 5.445 6.75 9.016 1 98.88 105 PRO A N 1
ATOM 778 C CA . PRO A 1 105 ? 6.863 6.785 9.383 1 98.88 105 PRO A CA 1
ATOM 779 C C . PRO A 1 105 ? 7.219 5.762 10.461 1 98.88 105 PRO A C 1
ATOM 781 O O . PRO A 1 105 ? 6.426 5.52 11.375 1 98.88 105 PRO A O 1
ATOM 784 N N . LYS A 1 106 ? 8.359 5.121 10.297 1 98.62 106 LYS A N 1
ATOM 785 C CA . LYS A 1 106 ? 8.945 4.172 11.242 1 98.62 106 LYS A CA 1
ATOM 786 C C . LYS A 1 106 ? 10.266 4.699 11.805 1 98.62 106 LYS A C 1
ATOM 788 O O . LYS A 1 106 ? 11.32 4.492 11.211 1 98.62 106 LYS A O 1
ATOM 793 N N . THR A 1 107 ? 10.211 5.238 13.016 1 95.31 107 THR A N 1
ATOM 794 C CA . THR A 1 107 ? 11.391 5.891 13.57 1 95.31 107 THR A CA 1
ATOM 795 C C . THR A 1 107 ? 12.125 4.953 14.523 1 95.31 107 THR A C 1
ATOM 797 O O . THR A 1 107 ? 13.32 5.129 14.773 1 95.31 107 THR A O 1
ATOM 800 N N . ASP A 1 108 ? 11.43 4.082 15.156 1 96.75 108 ASP A N 1
ATOM 801 C CA . ASP A 1 108 ? 11.984 3.057 16.031 1 96.75 108 ASP A CA 1
ATOM 802 C C . ASP A 1 108 ? 11.148 1.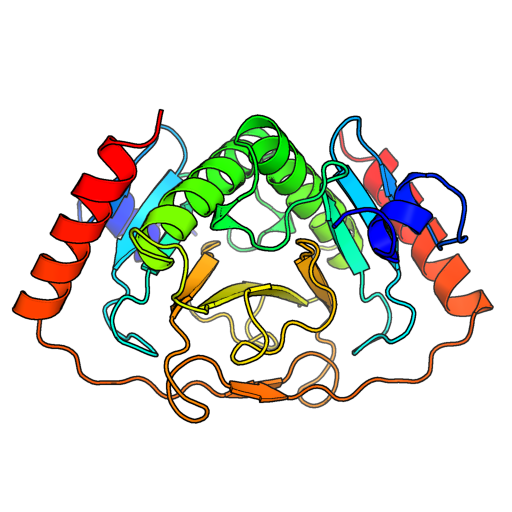779 15.984 1 96.75 108 ASP A C 1
ATOM 804 O O . ASP A 1 108 ? 10.133 1.721 15.289 1 96.75 108 ASP A O 1
ATOM 808 N N . GLU A 1 109 ? 11.531 0.747 16.672 1 95.38 109 GLU A N 1
ATOM 809 C CA . GLU A 1 109 ? 10.906 -0.57 16.594 1 95.38 109 GLU A CA 1
ATOM 810 C C . GLU A 1 109 ? 9.484 -0.542 17.156 1 95.38 109 GLU A C 1
ATOM 812 O O . GLU A 1 109 ? 8.625 -1.308 16.703 1 95.38 109 GLU A O 1
ATOM 817 N N . LYS A 1 110 ? 9.25 0.387 18.016 1 95.69 110 LYS A N 1
ATOM 818 C CA . LYS A 1 110 ? 7.996 0.356 18.766 1 95.69 110 LYS A CA 1
ATOM 819 C C . LYS A 1 110 ? 6.98 1.332 18.172 1 95.69 110 LYS A C 1
ATOM 821 O O . LYS A 1 110 ? 5.773 1.175 18.375 1 95.69 110 LYS A O 1
ATOM 826 N N . THR A 1 111 ? 7.492 2.385 17.578 1 97.56 111 THR A N 1
ATOM 827 C CA . THR A 1 111 ? 6.621 3.439 17.062 1 97.56 111 THR A CA 1
ATOM 828 C C . THR A 1 111 ? 6.277 3.195 15.602 1 97.56 111 THR A C 1
ATOM 830 O O . THR A 1 111 ? 7.152 2.84 14.805 1 97.56 111 THR A O 1
ATOM 833 N N . GLY A 1 112 ? 4.996 3.395 15.234 1 98.5 112 GLY A N 1
ATOM 834 C CA . GLY A 1 112 ? 4.539 3.113 13.883 1 98.5 112 GLY A CA 1
ATOM 835 C C . GLY A 1 112 ? 3.854 1.768 13.75 1 98.5 112 GLY A C 1
ATOM 836 O O . GLY A 1 112 ? 3.379 1.208 14.742 1 98.5 112 GLY A O 1
ATOM 837 N N . LEU A 1 113 ? 3.803 1.343 12.523 1 98.69 113 LEU A N 1
ATOM 838 C CA . LEU A 1 113 ? 3.115 0.091 12.227 1 98.69 113 LEU A CA 1
ATOM 839 C C . LEU A 1 113 ? 3.879 -1.099 12.797 1 98.69 113 LEU A C 1
ATOM 841 O O . LEU A 1 113 ? 5.098 -1.198 12.625 1 98.69 113 LEU A O 1
ATOM 845 N N . LYS A 1 114 ? 3.188 -1.899 13.508 1 98.12 114 LYS A N 1
ATOM 846 C CA . LYS A 1 114 ? 3.762 -3.174 13.93 1 98.12 114 LYS A CA 1
ATOM 847 C C . LYS A 1 114 ? 3.26 -4.32 13.047 1 98.12 114 LYS A C 1
ATOM 849 O O . LYS A 1 114 ? 2.068 -4.402 12.75 1 98.12 114 LYS A O 1
ATOM 854 N N . ILE A 1 115 ? 4.148 -5.152 12.711 1 96.94 115 ILE A N 1
ATOM 855 C CA . ILE A 1 115 ? 3.844 -6.18 11.719 1 96.94 115 ILE A CA 1
ATOM 856 C C . ILE A 1 115 ? 4.16 -7.559 12.289 1 96.94 115 ILE A C 1
ATOM 858 O O . ILE A 1 115 ? 5.203 -7.754 12.922 1 96.94 115 ILE A O 1
ATOM 862 N N . GLY A 1 116 ? 3.232 -8.43 12.18 1 97.19 116 GLY A N 1
ATOM 863 C CA . GLY A 1 116 ? 3.459 -9.859 12.336 1 97.19 116 GLY A CA 1
ATOM 864 C C . GLY A 1 116 ? 3.549 -10.602 11.016 1 97.19 116 GLY A C 1
ATOM 865 O O . GLY A 1 116 ? 2.699 -10.43 10.141 1 97.19 116 GLY A O 1
ATOM 866 N N . TRP A 1 117 ? 4.516 -11.484 10.867 1 97.81 117 TRP A N 1
ATOM 867 C CA . TRP A 1 117 ? 4.887 -12.047 9.57 1 97.81 117 TRP A CA 1
ATOM 868 C C . TRP A 1 117 ? 5.098 -13.555 9.672 1 97.81 117 TRP A C 1
ATOM 870 O O . TRP A 1 117 ? 6.234 -14.023 9.781 1 97.81 117 TRP A O 1
ATOM 880 N N . ASP A 1 118 ? 4.07 -14.281 9.672 1 97.94 118 ASP A N 1
ATOM 881 C CA . ASP A 1 118 ? 4.137 -15.742 9.719 1 97.94 118 ASP A CA 1
ATOM 882 C C . ASP A 1 118 ? 3.807 -16.344 8.359 1 97.94 118 ASP A C 1
ATOM 884 O O . ASP A 1 118 ? 2.645 -16.359 7.941 1 97.94 118 ASP A O 1
ATOM 888 N N . THR A 1 119 ? 4.742 -16.969 7.746 1 97.94 119 THR A N 1
ATOM 889 C CA . THR A 1 119 ? 4.531 -17.547 6.426 1 97.94 119 THR A CA 1
ATOM 890 C C . THR A 1 119 ? 3.844 -18.906 6.543 1 97.94 119 THR A C 1
ATOM 892 O O . THR A 1 119 ? 3.832 -19.516 7.617 1 97.94 119 THR A O 1
ATOM 895 N N . VAL A 1 120 ? 3.234 -19.281 5.488 1 97.5 120 VAL A N 1
ATOM 896 C CA . VAL A 1 120 ? 2.617 -20.594 5.379 1 97.5 120 VAL A CA 1
ATOM 897 C C . VAL A 1 120 ? 3.277 -21.391 4.25 1 97.5 120 VAL A C 1
ATOM 899 O O . VAL A 1 120 ? 3.906 -20.812 3.365 1 97.5 120 VAL A O 1
ATOM 902 N N . LYS A 1 121 ? 3.162 -22.734 4.375 1 96.62 121 LYS A N 1
ATOM 903 C CA . LYS A 1 121 ? 3.662 -23.578 3.297 1 96.62 121 LYS A CA 1
ATOM 904 C C . LYS A 1 121 ? 2.596 -23.797 2.227 1 96.62 121 LYS A C 1
ATOM 906 O O . LYS A 1 121 ? 1.475 -24.203 2.533 1 96.62 121 LYS A O 1
ATOM 911 N N . VAL A 1 122 ? 2.922 -23.422 1.058 1 95.88 122 VAL A N 1
ATOM 912 C CA . VAL A 1 122 ? 2.072 -23.656 -0.103 1 95.88 122 VAL A CA 1
ATOM 913 C C . VAL A 1 122 ? 2.857 -24.422 -1.171 1 95.88 122 VAL A C 1
ATOM 915 O O . VAL A 1 122 ? 3.98 -24.047 -1.511 1 95.88 122 VAL A O 1
ATOM 918 N N . ALA A 1 123 ? 2.209 -25.516 -1.715 1 95.88 123 ALA A N 1
ATOM 919 C CA . ALA A 1 123 ? 2.879 -26.328 -2.719 1 95.88 123 ALA A CA 1
ATOM 920 C C . ALA A 1 123 ? 3.055 -25.562 -4.027 1 95.88 123 ALA A C 1
ATOM 922 O O . ALA A 1 123 ? 2.223 -24.734 -4.379 1 95.88 123 ALA A O 1
ATOM 923 N N . SER A 1 124 ? 4.16 -25.922 -4.711 1 94.94 124 SER A N 1
ATOM 924 C CA . SER A 1 124 ? 4.484 -25.234 -5.953 1 94.94 124 SER A CA 1
ATOM 925 C C . SER A 1 124 ? 3.34 -25.328 -6.957 1 94.94 124 SER A C 1
ATOM 927 O O . SER A 1 124 ? 3.066 -24.375 -7.691 1 94.94 124 SER A O 1
ATOM 929 N N . ASP A 1 125 ? 2.727 -26.484 -6.961 1 96.62 125 ASP A N 1
ATOM 930 C CA . ASP A 1 125 ? 1.628 -26.672 -7.906 1 96.62 125 ASP A CA 1
ATOM 931 C C . ASP A 1 125 ? 0.426 -25.812 -7.527 1 96.62 125 ASP A C 1
ATOM 933 O O . ASP A 1 125 ? -0.289 -25.312 -8.406 1 96.62 125 ASP A O 1
ATOM 937 N N . GLU A 1 126 ? 0.193 -25.625 -6.266 1 96.38 126 GLU A N 1
ATOM 938 C CA . GLU A 1 126 ? -0.884 -24.75 -5.805 1 96.38 126 GLU A CA 1
ATOM 939 C C . GLU A 1 126 ? -0.597 -23.297 -6.141 1 96.38 126 GLU A C 1
ATOM 941 O O . GLU A 1 126 ? -1.507 -22.547 -6.508 1 96.38 126 GLU A O 1
ATOM 946 N N . LEU A 1 127 ? 0.638 -22.922 -5.992 1 96.88 127 LEU A N 1
ATOM 947 C CA . LEU A 1 127 ? 1.041 -21.578 -6.379 1 96.88 127 LEU A CA 1
ATOM 948 C C . LEU A 1 127 ? 0.791 -21.344 -7.863 1 96.88 127 LEU A C 1
ATOM 950 O O . LEU A 1 127 ? 0.287 -20.281 -8.25 1 96.88 127 LEU A O 1
ATOM 954 N N . ALA A 1 128 ? 1.168 -22.312 -8.664 1 97.44 128 ALA A N 1
ATOM 955 C CA . ALA A 1 128 ? 0.968 -22.203 -10.109 1 97.44 128 ALA A CA 1
ATOM 956 C C . ALA A 1 128 ? -0.516 -22.109 -10.453 1 97.44 128 ALA A C 1
ATOM 958 O O . ALA A 1 128 ? -0.901 -21.375 -11.367 1 97.44 128 ALA A O 1
ATOM 959 N N . GLU A 1 129 ? -1.263 -22.891 -9.734 1 98 129 GLU A N 1
ATOM 960 C CA . GLU A 1 129 ? -2.707 -22.844 -9.945 1 98 129 GLU A CA 1
ATOM 961 C C . GLU A 1 129 ? -3.281 -21.469 -9.586 1 98 129 GLU A C 1
ATOM 963 O O . GLU A 1 129 ? -4.117 -20.938 -10.312 1 98 129 GLU A O 1
ATOM 968 N N . ASP A 1 130 ? -2.889 -20.969 -8.453 1 98.06 130 ASP A N 1
ATOM 969 C CA . ASP A 1 130 ? -3.328 -19.641 -8.055 1 98.06 130 ASP A CA 1
ATOM 970 C C . ASP A 1 130 ? -2.928 -18.594 -9.094 1 98.06 130 ASP A C 1
ATOM 972 O O . ASP A 1 130 ? -3.736 -17.75 -9.469 1 98.06 130 ASP A O 1
ATOM 976 N N . ALA A 1 131 ? -1.697 -18.672 -9.578 1 98.69 131 ALA A N 1
ATOM 977 C CA . ALA A 1 131 ? -1.198 -17.734 -10.578 1 98.69 131 ALA A CA 1
ATOM 978 C C . ALA A 1 131 ? -2.059 -17.766 -11.844 1 98.69 131 ALA A C 1
ATOM 980 O O . ALA A 1 131 ? -2.402 -16.734 -12.398 1 98.69 131 ALA A O 1
ATOM 981 N N . LYS A 1 132 ? -2.344 -18.953 -12.258 1 98.5 132 LYS A N 1
ATOM 982 C CA . LYS A 1 132 ? -3.16 -19.125 -13.453 1 98.5 132 LYS A CA 1
ATOM 983 C C . LYS A 1 132 ? -4.547 -18.5 -13.266 1 98.5 132 LYS A C 1
ATOM 985 O O . LYS A 1 132 ? -5.039 -17.797 -14.141 1 98.5 132 LYS A O 1
ATOM 990 N N . GLN A 1 133 ? -5.133 -18.797 -12.164 1 98.31 133 GLN A N 1
ATOM 991 C CA . GLN A 1 133 ? -6.457 -18.25 -11.867 1 98.31 133 GLN A CA 1
ATOM 992 C C . GLN A 1 133 ? -6.434 -16.734 -11.836 1 98.31 133 GLN A C 1
ATOM 994 O O . GLN A 1 133 ? -7.312 -16.078 -12.406 1 98.31 133 GLN A O 1
ATOM 999 N N . TYR A 1 134 ? -5.465 -16.172 -11.156 1 98.75 134 TYR A N 1
ATOM 1000 C CA . TYR A 1 134 ? -5.352 -14.727 -11.07 1 98.75 134 TYR A CA 1
ATOM 1001 C C . TYR A 1 134 ? -5.07 -14.125 -12.445 1 98.75 134 TYR A C 1
ATOM 1003 O O . TYR A 1 134 ? -5.629 -13.086 -12.805 1 98.75 134 TYR A O 1
ATOM 1011 N N . SER A 1 135 ? -4.203 -14.773 -13.188 1 98.62 135 SER A N 1
ATOM 1012 C CA . SER A 1 135 ? -3.871 -14.297 -14.523 1 98.62 135 SER A CA 1
ATOM 1013 C C . SER A 1 135 ? -5.109 -14.234 -15.414 1 98.62 135 SER A C 1
ATOM 1015 O O . SER A 1 135 ? -5.316 -13.258 -16.141 1 98.62 135 SER A O 1
ATOM 1017 N N . GLU A 1 136 ? -5.902 -15.242 -15.359 1 98.31 136 GLU A N 1
ATOM 1018 C CA . GLU A 1 136 ? -7.129 -15.297 -16.156 1 98.31 136 GLU A CA 1
ATOM 1019 C C . GLU A 1 136 ? -8.109 -14.211 -15.719 1 98.31 136 GLU A C 1
ATOM 1021 O O . GLU A 1 136 ? -8.781 -13.602 -16.562 1 98.31 136 GLU A O 1
ATOM 1026 N N . ALA A 1 137 ? -8.195 -14.016 -14.453 1 98.12 137 ALA A N 1
ATOM 1027 C CA . ALA A 1 137 ? -9.086 -12.977 -13.93 1 98.12 137 ALA A CA 1
ATOM 1028 C C . ALA A 1 137 ? -8.633 -11.594 -14.375 1 98.12 137 ALA A C 1
ATOM 1030 O O . ALA A 1 137 ? -9.445 -10.773 -14.805 1 98.12 137 ALA A O 1
ATOM 1031 N N . VAL A 1 138 ? -7.336 -11.32 -14.297 1 98.19 138 VAL A N 1
ATOM 1032 C CA . VAL A 1 138 ? -6.781 -10.016 -14.656 1 98.19 138 VAL A CA 1
ATOM 1033 C C . VAL A 1 138 ? -6.969 -9.766 -16.141 1 98.19 138 VAL A C 1
ATOM 1035 O O . VAL A 1 138 ? -7.258 -8.641 -16.562 1 98.19 138 VAL A O 1
ATOM 1038 N N . ALA A 1 139 ? -6.797 -10.805 -16.938 1 96.75 139 ALA A N 1
ATOM 1039 C CA . ALA A 1 139 ? -6.906 -10.688 -18.391 1 96.75 139 ALA A CA 1
ATOM 1040 C C . ALA A 1 139 ? -8.312 -10.258 -18.797 1 96.75 139 ALA A C 1
ATOM 1042 O O . ALA A 1 139 ? -8.5 -9.703 -19.891 1 96.75 139 ALA A O 1
ATOM 1043 N N . LYS A 1 140 ? -9.234 -10.438 -17.906 1 95.12 140 LYS A N 1
ATOM 1044 C CA . LYS A 1 140 ? -10.625 -10.117 -18.219 1 95.12 140 LYS A CA 1
ATOM 1045 C C . LYS A 1 140 ? -10.953 -8.672 -17.859 1 95.12 140 LYS A C 1
ATOM 1047 O O . LYS A 1 140 ? -12.023 -8.172 -18.219 1 95.12 140 LYS A O 1
ATOM 1052 N N . ILE A 1 141 ? -10.031 -8.125 -17.141 1 90.06 141 ILE A N 1
ATOM 1053 C CA . ILE A 1 141 ? -10.273 -6.75 -16.703 1 90.06 141 ILE A CA 1
ATOM 1054 C C . ILE A 1 141 ? -9.945 -5.781 -17.828 1 90.06 141 ILE A C 1
ATOM 1056 O O . ILE A 1 141 ? -8.859 -5.84 -18.422 1 90.06 141 ILE A O 1
ATOM 1060 N N . GLN A 1 142 ? -10.805 -5.02 -18.281 1 72.62 142 GLN A N 1
ATOM 1061 C CA . GLN A 1 142 ? -10.695 -4.062 -19.391 1 72.62 142 GLN A CA 1
ATOM 1062 C C . GLN A 1 142 ? -9.984 -2.789 -18.938 1 72.62 142 GLN A C 1
ATOM 1064 O O . GLN A 1 142 ? -10.039 -2.424 -17.766 1 72.62 142 GLN A O 1
ATOM 1069 N N . MET B 1 1 ? 22.297 -1.096 -6.117 1 50.09 1 MET B N 1
ATOM 1070 C CA . MET B 1 1 ? 22.953 -1.703 -7.273 1 50.09 1 MET B CA 1
ATOM 1071 C C . MET B 1 1 ? 22.141 -2.885 -7.797 1 50.09 1 MET B C 1
ATOM 1073 O O . MET B 1 1 ? 21.766 -3.771 -7.027 1 50.09 1 MET B O 1
ATOM 1077 N N . ALA B 1 2 ? 21.328 -2.643 -8.922 1 63.06 2 ALA B N 1
ATOM 1078 C CA . ALA B 1 2 ? 20.469 -3.549 -9.688 1 63.06 2 ALA B CA 1
ATOM 1079 C C . ALA B 1 2 ? 21.156 -4.906 -9.875 1 63.06 2 ALA B C 1
ATOM 1081 O O . ALA B 1 2 ? 20.484 -5.938 -9.914 1 63.06 2 ALA B O 1
ATOM 1082 N N . ALA B 1 3 ? 22.453 -4.945 -9.711 1 69.25 3 ALA B N 1
ATOM 1083 C CA . ALA B 1 3 ? 23.125 -6.105 -10.289 1 69.25 3 ALA B CA 1
ATOM 1084 C C . ALA B 1 3 ? 22.812 -7.371 -9.492 1 69.25 3 ALA B C 1
ATOM 1086 O O . ALA B 1 3 ? 22.719 -8.461 -10.062 1 69.25 3 ALA B O 1
ATOM 1087 N N . ASN B 1 4 ? 22.453 -7.332 -8.297 1 90.75 4 ASN B N 1
ATOM 1088 C CA . ASN B 1 4 ? 22.188 -8.531 -7.5 1 90.75 4 ASN B CA 1
ATOM 1089 C C . ASN B 1 4 ? 20.766 -8.523 -6.941 1 90.75 4 ASN B C 1
ATOM 1091 O O . ASN B 1 4 ? 20.469 -9.219 -5.969 1 90.75 4 ASN B O 1
ATOM 1095 N N . CYS B 1 5 ? 19.984 -7.859 -7.523 1 96.25 5 CYS B N 1
ATOM 1096 C CA . CYS B 1 5 ? 18.594 -7.754 -7.078 1 96.25 5 CYS B CA 1
ATOM 1097 C C . CYS B 1 5 ? 17.75 -8.898 -7.625 1 96.25 5 CYS B C 1
ATOM 1099 O O . CYS B 1 5 ? 17.578 -9.023 -8.844 1 96.25 5 CYS B O 1
ATOM 1101 N N . ILE B 1 6 ? 17.203 -9.734 -6.723 1 97.12 6 ILE B N 1
ATOM 1102 C CA . ILE B 1 6 ? 16.469 -10.93 -7.109 1 97.12 6 ILE B CA 1
ATOM 1103 C C . ILE B 1 6 ? 15.25 -10.547 -7.938 1 97.12 6 ILE B C 1
ATOM 1105 O O . ILE B 1 6 ? 14.898 -11.242 -8.891 1 97.12 6 ILE B O 1
ATOM 1109 N N . PHE B 1 7 ? 14.656 -9.43 -7.617 1 98.44 7 PHE B N 1
ATOM 1110 C CA . PHE B 1 7 ? 13.477 -9 -8.367 1 98.44 7 PHE B CA 1
ATOM 1111 C C . PHE B 1 7 ? 13.867 -8.531 -9.758 1 98.44 7 PHE B C 1
ATOM 1113 O O . PHE B 1 7 ? 13.141 -8.766 -10.727 1 98.44 7 PHE B O 1
ATOM 1120 N N . CYS B 1 8 ? 15.008 -7.824 -9.883 1 98.19 8 CYS B N 1
ATOM 1121 C CA . CYS B 1 8 ? 15.5 -7.465 -11.211 1 98.19 8 CYS B CA 1
ATOM 1122 C C . CYS B 1 8 ? 15.781 -8.711 -12.047 1 98.19 8 CYS B C 1
ATOM 1124 O O . CYS B 1 8 ? 15.531 -8.719 -13.25 1 98.19 8 CYS B O 1
ATOM 1126 N N . LYS B 1 9 ? 16.266 -9.75 -11.406 1 98.31 9 LYS B N 1
ATOM 1127 C CA . LYS B 1 9 ? 16.531 -11 -12.109 1 98.31 9 LYS B CA 1
ATOM 1128 C C . LYS B 1 9 ? 15.234 -11.656 -12.578 1 98.31 9 LYS B C 1
ATOM 1130 O O . LYS B 1 9 ? 15.188 -12.258 -13.648 1 98.31 9 LYS B O 1
ATOM 1135 N N . ILE B 1 10 ? 14.203 -11.602 -11.742 1 98.06 10 ILE B N 1
ATOM 1136 C CA . ILE B 1 10 ? 12.891 -12.125 -12.125 1 98.06 10 ILE B CA 1
ATOM 1137 C C . ILE B 1 10 ? 12.367 -11.359 -13.336 1 98.06 10 ILE B C 1
ATOM 1139 O O . ILE B 1 10 ? 11.898 -11.961 -14.305 1 98.06 10 ILE B O 1
ATOM 1143 N N . ILE B 1 11 ? 12.523 -9.992 -13.312 1 98 11 ILE B N 1
ATOM 1144 C CA . ILE B 1 11 ? 12.039 -9.125 -14.375 1 98 11 ILE B CA 1
ATOM 1145 C C . ILE B 1 11 ? 12.75 -9.453 -15.688 1 98 11 ILE B C 1
ATOM 1147 O O . ILE B 1 11 ? 12.133 -9.477 -16.75 1 98 11 ILE B O 1
ATOM 1151 N N . LYS B 1 12 ? 14.016 -9.797 -15.586 1 97 12 LYS B N 1
ATOM 1152 C CA . LYS B 1 12 ? 14.844 -10.078 -16.75 1 97 12 LYS B CA 1
ATOM 1153 C C . LYS B 1 12 ? 14.656 -11.523 -17.219 1 97 12 LYS B C 1
ATOM 1155 O O . LYS B 1 12 ? 15.203 -11.922 -18.25 1 97 12 LYS B O 1
ATOM 1160 N N . GLY B 1 13 ? 13.977 -12.32 -16.469 1 96.62 13 GLY B N 1
ATOM 1161 C CA . GLY B 1 13 ? 13.719 -13.703 -16.844 1 96.62 13 GLY B CA 1
ATOM 1162 C C . GLY B 1 13 ? 14.852 -14.641 -16.453 1 96.62 13 GLY B C 1
ATOM 1163 O O . GLY B 1 13 ? 14.891 -15.789 -16.906 1 96.62 13 GLY B O 1
ATOM 1164 N N . GLU B 1 14 ? 15.719 -14.164 -15.625 1 97.06 14 GLU B N 1
ATOM 1165 C CA . GLU B 1 14 ? 16.828 -15 -15.172 1 97.06 14 GLU B CA 1
ATOM 1166 C C . GLU B 1 14 ? 16.391 -15.969 -14.086 1 97.06 14 GLU B C 1
ATOM 1168 O O . GLU B 1 14 ? 16.969 -17.031 -13.922 1 97.06 14 GLU B O 1
ATOM 1173 N N . ILE B 1 15 ? 15.438 -15.641 -13.281 1 96.38 15 ILE B N 1
ATOM 1174 C CA . ILE B 1 15 ? 14.805 -16.469 -12.258 1 96.38 15 ILE B CA 1
ATOM 1175 C C . ILE B 1 15 ? 13.312 -16.609 -12.57 1 96.38 15 ILE B C 1
ATOM 1177 O O . ILE B 1 15 ? 12.641 -15.617 -12.875 1 96.38 15 ILE B O 1
ATOM 1181 N N . PRO B 1 16 ? 12.883 -17.859 -12.523 1 96.38 16 PRO B N 1
ATOM 1182 C CA . PRO B 1 16 ? 11.461 -18.031 -12.828 1 96.38 16 PRO B CA 1
ATOM 1183 C C . PRO B 1 16 ? 10.547 -17.5 -11.719 1 96.38 16 PRO B C 1
ATOM 1185 O O . PRO B 1 16 ? 10.977 -17.391 -10.57 1 96.38 16 PRO B O 1
ATOM 1188 N N . CYS B 1 17 ? 9.336 -17.172 -12.07 1 97.12 17 CYS B N 1
ATOM 1189 C CA . CYS B 1 17 ? 8.289 -16.781 -11.125 1 97.12 17 CYS B CA 1
ATOM 1190 C C . CYS B 1 17 ? 6.922 -17.266 -11.609 1 97.12 17 CYS B C 1
ATOM 1192 O O . CYS B 1 17 ? 6.75 -17.562 -12.789 1 97.12 17 CYS B O 1
ATOM 1194 N N . ALA B 1 18 ? 6.02 -17.453 -10.703 1 98.25 18 ALA B N 1
ATOM 1195 C CA . ALA B 1 18 ? 4.621 -17.672 -11.062 1 98.25 18 ALA B CA 1
ATOM 1196 C C . ALA B 1 18 ? 3.93 -16.344 -11.383 1 98.25 18 ALA B C 1
ATOM 1198 O O . ALA B 1 18 ? 3.316 -15.734 -10.508 1 98.25 18 ALA B O 1
ATOM 1199 N N . LYS B 1 19 ? 3.975 -16.031 -12.641 1 98.5 19 LYS B N 1
ATOM 1200 C CA . LYS B 1 19 ? 3.551 -14.719 -13.094 1 98.5 19 LYS B CA 1
ATOM 1201 C C . LYS B 1 19 ? 2.029 -14.602 -13.102 1 98.5 19 LYS B C 1
ATOM 1203 O O . LYS B 1 19 ? 1.332 -15.531 -13.508 1 98.5 19 LYS B O 1
ATOM 1208 N N . VAL B 1 20 ? 1.577 -13.5 -12.703 1 98.81 20 VAL B N 1
ATOM 1209 C CA . VAL B 1 20 ? 0.149 -13.203 -12.68 1 98.81 20 VAL B CA 1
ATOM 1210 C C . VAL B 1 20 ? -0.194 -12.227 -13.805 1 98.81 20 VAL B C 1
ATOM 1212 O O . VAL B 1 20 ? -1.152 -12.438 -14.555 1 98.81 20 VAL B O 1
ATOM 1215 N N . ALA B 1 21 ? 0.538 -11.125 -13.883 1 98.75 21 ALA B N 1
ATOM 1216 C CA . ALA B 1 21 ? 0.302 -10.07 -14.867 1 98.75 21 ALA B CA 1
ATOM 1217 C C . ALA B 1 21 ? 1.567 -9.258 -15.117 1 98.75 21 ALA B C 1
ATOM 1219 O O . ALA B 1 21 ? 2.463 -9.219 -14.266 1 98.75 21 ALA B O 1
ATOM 1220 N N . GLU B 1 22 ? 1.567 -8.641 -16.25 1 98.25 22 GLU B N 1
ATOM 1221 C CA . GLU B 1 22 ? 2.721 -7.828 -16.625 1 98.25 22 GLU B CA 1
ATOM 1222 C C . GLU B 1 22 ? 2.312 -6.684 -17.547 1 98.25 22 GLU B C 1
ATOM 1224 O O . GLU B 1 22 ? 1.488 -6.863 -18.438 1 98.25 22 GLU B O 1
ATOM 1229 N N . THR B 1 23 ? 2.797 -5.523 -17.234 1 97.81 23 THR B N 1
ATOM 1230 C CA . THR B 1 23 ? 2.68 -4.363 -18.094 1 97.81 23 THR B CA 1
ATOM 1231 C C . THR B 1 23 ? 4.055 -3.898 -18.578 1 97.81 23 THR B C 1
ATOM 1233 O O . THR B 1 23 ? 5.059 -4.578 -18.344 1 97.81 23 THR B O 1
ATOM 1236 N N . SER B 1 24 ? 4.109 -2.805 -19.312 1 97.12 24 SER B N 1
ATOM 1237 C CA . SER B 1 24 ? 5.395 -2.283 -19.766 1 97.12 24 SER B CA 1
ATOM 1238 C C . SER B 1 24 ? 6.23 -1.786 -18.578 1 97.12 24 SER B C 1
ATOM 1240 O O . SER B 1 24 ? 7.461 -1.773 -18.641 1 97.12 24 SER B O 1
ATOM 1242 N N . LYS B 1 25 ? 5.59 -1.512 -17.391 1 98.56 25 LYS B N 1
ATOM 1243 C CA . LYS B 1 25 ? 6.332 -0.848 -16.328 1 98.56 25 LYS B CA 1
ATOM 1244 C C . LYS B 1 25 ? 6.23 -1.628 -15.023 1 98.56 25 LYS B C 1
ATOM 1246 O O . LYS B 1 25 ? 6.914 -1.307 -14.047 1 98.56 25 LYS B O 1
ATOM 1251 N N . ALA B 1 26 ? 5.387 -2.684 -14.977 1 98.81 26 ALA B N 1
ATOM 1252 C CA . ALA B 1 26 ? 5.172 -3.383 -13.711 1 98.81 26 ALA B CA 1
ATOM 1253 C C . ALA B 1 26 ? 4.969 -4.879 -13.938 1 98.81 26 ALA B C 1
ATOM 1255 O O . ALA B 1 26 ? 4.664 -5.309 -15.055 1 98.81 26 ALA B O 1
ATOM 1256 N N . LEU B 1 27 ? 5.258 -5.621 -12.914 1 98.88 27 LEU B N 1
ATOM 1257 C CA . LEU B 1 27 ? 5.129 -7.074 -12.914 1 98.88 27 LEU B CA 1
ATOM 1258 C C . LEU B 1 27 ? 4.449 -7.562 -11.641 1 98.88 27 LEU B C 1
ATOM 1260 O O . LEU B 1 27 ? 4.73 -7.059 -10.555 1 98.88 27 LEU B O 1
ATOM 1264 N N . ALA B 1 28 ? 3.508 -8.508 -11.766 1 98.94 28 ALA B N 1
ATOM 1265 C CA . ALA B 1 28 ? 2.871 -9.172 -10.633 1 98.9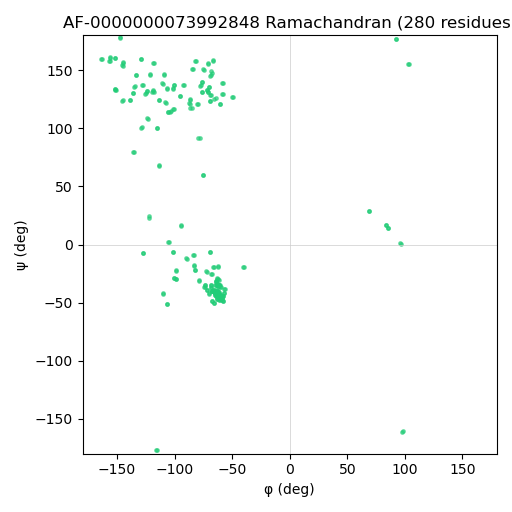4 28 ALA B CA 1
ATOM 1266 C C . ALA B 1 28 ? 3.131 -10.672 -10.656 1 98.94 28 ALA B C 1
ATOM 1268 O O . ALA B 1 28 ? 3.016 -11.312 -11.703 1 98.94 28 ALA B O 1
ATOM 1269 N N . PHE B 1 29 ? 3.523 -11.211 -9.539 1 98.88 29 PHE B N 1
ATOM 1270 C CA . PHE B 1 29 ? 3.799 -12.633 -9.445 1 98.88 29 PHE B CA 1
ATOM 1271 C C . PHE B 1 29 ? 3.549 -13.141 -8.023 1 98.88 29 PHE B C 1
ATOM 1273 O O . PHE B 1 29 ? 3.508 -12.359 -7.078 1 98.88 29 PHE B O 1
ATOM 1280 N N . MET B 1 30 ? 3.371 -14.445 -7.859 1 98.88 30 MET B N 1
ATOM 1281 C CA . MET B 1 30 ? 3.057 -15.047 -6.562 1 98.88 30 MET B CA 1
ATOM 1282 C C . MET B 1 30 ? 4.262 -14.984 -5.629 1 98.88 30 MET B C 1
ATOM 1284 O O . MET B 1 30 ? 5.391 -15.227 -6.051 1 98.88 30 MET B O 1
ATOM 1288 N N . ASP B 1 31 ? 4.023 -14.609 -4.422 1 98.62 31 ASP B N 1
ATOM 1289 C CA . ASP B 1 31 ? 5.086 -14.727 -3.426 1 98.62 31 ASP B CA 1
ATOM 1290 C C . ASP B 1 31 ? 5.352 -16.188 -3.074 1 98.62 31 ASP B C 1
ATOM 1292 O O . ASP B 1 31 ? 4.43 -16.922 -2.73 1 98.62 31 ASP B O 1
ATOM 1296 N N . ILE B 1 32 ? 6.531 -16.578 -3.084 1 97.19 32 ILE B N 1
ATOM 1297 C CA . ILE B 1 32 ? 6.871 -17.969 -2.861 1 97.19 32 ILE B CA 1
ATOM 1298 C C . ILE B 1 32 ? 6.922 -18.266 -1.363 1 97.19 32 ILE B C 1
ATOM 1300 O O . ILE B 1 32 ? 6.984 -19.422 -0.949 1 97.19 32 ILE B O 1
ATOM 1304 N N . ASN B 1 33 ? 7.02 -17.266 -0.52 1 97.75 33 ASN B N 1
ATOM 1305 C CA . ASN B 1 33 ? 6.895 -17.359 0.931 1 97.75 33 ASN B CA 1
ATOM 1306 C C . ASN B 1 33 ? 5.66 -16.625 1.435 1 97.75 33 ASN B C 1
ATOM 1308 O O . ASN B 1 33 ? 5.777 -15.695 2.24 1 97.75 33 ASN B O 1
ATOM 1312 N N . PRO B 1 34 ? 4.566 -17.156 1.076 1 98.62 34 PRO B N 1
ATOM 1313 C CA . PRO B 1 34 ? 3.338 -16.391 1.314 1 98.62 34 PRO B CA 1
ATOM 1314 C C . PRO B 1 34 ? 2.924 -16.375 2.785 1 98.62 34 PRO B C 1
ATOM 1316 O O . PRO B 1 34 ? 3.256 -17.312 3.527 1 98.62 34 PRO B O 1
ATOM 1319 N N . LEU B 1 35 ? 2.254 -15.258 3.172 1 98.75 35 LEU B N 1
ATOM 1320 C CA . LEU B 1 35 ? 1.651 -15.188 4.5 1 98.75 35 LEU B CA 1
ATOM 1321 C C . LEU B 1 35 ? 0.294 -15.883 4.52 1 98.75 35 LEU B C 1
ATOM 1323 O O . LEU B 1 35 ? -0.225 -16.203 5.59 1 98.75 35 LEU B O 1
ATOM 1327 N N . SER B 1 36 ? -0.317 -16.016 3.367 1 98.69 36 SER B N 1
ATOM 1328 C CA . SER B 1 36 ? -1.567 -16.734 3.127 1 98.69 36 SER B CA 1
ATOM 1329 C C . SER B 1 36 ? -1.67 -17.188 1.677 1 98.69 36 SER B C 1
ATOM 1331 O O . SER B 1 36 ? -0.942 -16.703 0.811 1 98.69 36 SER B O 1
ATOM 1333 N N . ARG B 1 37 ? -2.545 -18.172 1.438 1 97.94 37 ARG B N 1
ATOM 1334 C CA . ARG B 1 37 ? -2.775 -18.625 0.07 1 97.94 37 ARG B CA 1
ATOM 1335 C C . ARG B 1 37 ? -3.254 -17.469 -0.811 1 97.94 37 ARG B C 1
ATOM 1337 O O . ARG B 1 37 ? -4.141 -16.703 -0.417 1 97.94 37 ARG B O 1
ATOM 1344 N N . GLY B 1 38 ? -2.59 -17.297 -1.985 1 98.56 38 GLY B N 1
ATOM 1345 C CA . GLY B 1 38 ? -2.994 -16.266 -2.918 1 98.56 38 GLY B CA 1
ATOM 1346 C C . GLY B 1 38 ? -2.191 -14.984 -2.773 1 98.56 38 GLY B C 1
ATOM 1347 O O . GLY B 1 38 ? -2.416 -14.016 -3.504 1 98.56 38 GLY B O 1
ATOM 1348 N N . HIS B 1 39 ? -1.206 -14.922 -1.864 1 98.88 39 HIS B N 1
ATOM 1349 C CA . HIS B 1 39 ? -0.345 -13.773 -1.629 1 98.88 39 HIS B CA 1
ATOM 1350 C C . HIS B 1 39 ? 0.448 -13.414 -2.881 1 98.88 39 HIS B C 1
ATOM 1352 O O . HIS B 1 39 ? 1.239 -14.219 -3.373 1 98.88 39 HIS B O 1
ATOM 1358 N N . VAL B 1 40 ? 0.271 -12.156 -3.377 1 98.94 40 VAL B N 1
ATOM 1359 C CA . VAL B 1 40 ? 0.85 -11.703 -4.637 1 98.94 40 VAL B CA 1
ATOM 1360 C C . VAL B 1 40 ? 1.751 -10.5 -4.391 1 98.94 40 VAL B C 1
ATOM 1362 O O . VAL B 1 40 ? 1.472 -9.68 -3.514 1 98.94 40 VAL B O 1
ATOM 1365 N N . LEU B 1 41 ? 2.811 -10.406 -5.168 1 98.94 41 LEU B N 1
ATOM 1366 C CA . LEU B 1 41 ? 3.664 -9.219 -5.207 1 98.94 41 LEU B CA 1
ATOM 1367 C C . LEU B 1 41 ? 3.434 -8.43 -6.492 1 98.94 41 LEU B C 1
ATOM 1369 O O . LEU B 1 41 ? 3.291 -9.008 -7.566 1 98.94 41 LEU B O 1
ATOM 1373 N N . VAL B 1 42 ? 3.297 -7.137 -6.398 1 98.94 42 VAL B N 1
ATOM 1374 C CA . VAL B 1 42 ? 3.309 -6.211 -7.527 1 98.94 42 VAL B CA 1
ATOM 1375 C C . VAL B 1 42 ? 4.539 -5.309 -7.445 1 98.94 42 VAL B C 1
ATOM 1377 O O . VAL B 1 42 ? 4.746 -4.621 -6.441 1 98.94 42 VAL B O 1
ATOM 1380 N N . ILE B 1 43 ? 5.363 -5.293 -8.516 1 98.94 43 ILE B N 1
ATOM 1381 C CA . ILE B 1 43 ? 6.629 -4.566 -8.461 1 98.94 43 ILE B CA 1
ATOM 1382 C C . ILE B 1 43 ? 6.797 -3.725 -9.719 1 98.94 43 ILE B C 1
ATOM 1384 O O . ILE B 1 43 ? 6.32 -4.098 -10.797 1 98.94 43 ILE B O 1
ATOM 1388 N N . PRO B 1 44 ? 7.441 -2.506 -9.602 1 98.94 44 PRO B N 1
ATOM 1389 C CA . PRO B 1 44 ? 7.895 -1.814 -10.812 1 98.94 44 PRO B CA 1
ATOM 1390 C C . PRO B 1 44 ? 9.039 -2.537 -11.508 1 98.94 44 PRO B C 1
ATOM 1392 O O . PRO B 1 44 ? 9.891 -3.143 -10.852 1 98.94 44 PRO B O 1
ATOM 1395 N N . LYS B 1 45 ? 9.055 -2.463 -12.812 1 98.62 45 LYS B N 1
ATOM 1396 C CA . LYS B 1 45 ? 10.133 -3.092 -13.562 1 98.62 45 LYS B CA 1
ATOM 1397 C C . LYS B 1 45 ? 11.43 -2.291 -13.438 1 98.62 45 LYS B C 1
ATOM 1399 O O . LYS B 1 45 ? 12.523 -2.865 -13.43 1 98.62 45 LYS B O 1
ATOM 1404 N N . ASP B 1 46 ? 11.32 -0.944 -13.398 1 98.25 46 ASP B N 1
ATOM 1405 C CA . ASP B 1 46 ? 12.5 -0.141 -13.086 1 98.25 46 ASP B CA 1
ATOM 1406 C C . ASP B 1 46 ? 12.883 -0.274 -11.617 1 98.25 46 ASP B C 1
ATOM 1408 O O . ASP B 1 46 ? 12.031 -0.157 -10.734 1 98.25 46 ASP B O 1
ATOM 1412 N N . HIS B 1 47 ? 14.164 -0.488 -11.414 1 98.25 47 HIS B N 1
ATOM 1413 C CA . HIS B 1 47 ? 14.641 -0.679 -10.047 1 98.25 47 HIS B CA 1
ATOM 1414 C C . HIS B 1 47 ? 14.562 0.619 -9.25 1 98.25 47 HIS B C 1
ATOM 1416 O O . HIS B 1 47 ? 15.07 1.651 -9.688 1 98.25 47 HIS B O 1
ATOM 1422 N N . ALA B 1 48 ? 13.898 0.578 -8.195 1 98.62 48 ALA B N 1
ATOM 1423 C CA . ALA B 1 48 ? 13.906 1.549 -7.102 1 98.62 48 ALA B CA 1
ATOM 1424 C C . ALA B 1 48 ? 13.945 0.851 -5.746 1 98.62 48 ALA B C 1
ATOM 1426 O O . ALA B 1 48 ? 13.164 -0.073 -5.496 1 98.62 48 ALA B O 1
ATOM 1427 N N . SER B 1 49 ? 14.852 1.271 -4.883 1 98.38 49 SER B N 1
ATOM 1428 C CA . SER B 1 49 ? 14.953 0.601 -3.59 1 98.38 49 SER B CA 1
ATOM 1429 C C . SER B 1 49 ? 13.75 0.907 -2.707 1 98.38 49 SER B C 1
ATOM 1431 O O . SER B 1 49 ? 13.258 0.031 -1.995 1 98.38 49 SER B O 1
ATOM 1433 N N . CYS B 1 50 ? 13.344 2.172 -2.725 1 98.81 50 CYS B N 1
ATOM 1434 C CA . CYS B 1 50 ? 12.211 2.629 -1.922 1 98.81 50 CYS B CA 1
ATOM 1435 C C . CYS B 1 50 ? 11.219 3.406 -2.773 1 98.81 50 CYS B C 1
ATOM 1437 O O . CYS B 1 50 ? 11.57 3.918 -3.838 1 98.81 50 CYS B O 1
ATOM 1439 N N . LEU B 1 51 ? 10.016 3.49 -2.283 1 98.88 51 LEU B N 1
ATOM 1440 C CA . LEU B 1 51 ? 8.914 4.07 -3.047 1 98.88 51 LEU B CA 1
ATOM 1441 C C . LEU B 1 51 ? 9.203 5.523 -3.4 1 98.88 51 LEU B C 1
ATOM 1443 O O . LEU B 1 51 ? 8.852 5.984 -4.488 1 98.88 51 LEU B O 1
ATOM 1447 N N . HIS B 1 52 ? 9.883 6.266 -2.496 1 98.75 52 HIS B N 1
ATOM 1448 C CA . HIS B 1 52 ? 10.148 7.68 -2.732 1 98.75 52 HIS B CA 1
ATOM 1449 C C . HIS B 1 52 ? 11.156 7.867 -3.861 1 98.75 52 HIS B C 1
ATOM 1451 O O . HIS B 1 52 ? 11.359 8.984 -4.336 1 98.75 52 HIS B O 1
ATOM 1457 N N . GLU B 1 53 ? 11.742 6.773 -4.379 1 98.56 53 GLU B N 1
ATOM 1458 C CA . GLU B 1 53 ? 12.703 6.828 -5.473 1 98.56 53 GLU B CA 1
ATOM 1459 C C . GLU B 1 53 ? 12.055 6.449 -6.801 1 98.56 53 GLU B C 1
ATOM 1461 O O . GLU B 1 53 ? 12.688 6.539 -7.855 1 98.56 53 GLU B O 1
ATOM 1466 N N . LEU B 1 54 ? 10.828 6.02 -6.766 1 98.62 54 LEU B N 1
ATOM 1467 C CA . LEU B 1 54 ? 10.148 5.508 -7.949 1 98.62 54 LEU B CA 1
ATOM 1468 C C . LEU B 1 54 ? 9.695 6.648 -8.852 1 98.62 54 LEU B C 1
ATOM 1470 O O . LEU B 1 54 ? 9.172 7.66 -8.367 1 98.62 54 LEU B O 1
ATOM 1474 N N . GLY B 1 55 ? 9.875 6.523 -10.188 1 98.12 55 GLY B N 1
ATOM 1475 C CA . GLY B 1 55 ? 9.375 7.508 -11.133 1 98.12 55 GLY B CA 1
ATOM 1476 C C . GLY B 1 55 ? 7.855 7.559 -11.188 1 98.12 55 GLY B C 1
ATOM 1477 O O . GLY B 1 55 ? 7.188 6.562 -10.898 1 98.12 55 GLY B O 1
ATOM 1478 N N . MET B 1 56 ? 7.32 8.688 -11.656 1 97.81 56 MET B N 1
ATOM 1479 C CA . MET B 1 56 ? 5.879 8.914 -11.578 1 97.81 56 MET B CA 1
ATOM 1480 C C . MET B 1 56 ? 5.141 8.062 -12.602 1 97.81 56 MET B C 1
ATOM 1482 O O . MET B 1 56 ? 4.027 7.602 -12.344 1 97.81 56 MET B O 1
ATOM 1486 N N . GLU B 1 57 ? 5.75 7.875 -13.742 1 98.19 57 GLU B N 1
ATOM 1487 C CA . GLU B 1 57 ? 5.105 7.016 -14.734 1 98.19 57 GLU B CA 1
ATOM 1488 C C . GLU B 1 57 ? 5.004 5.578 -14.234 1 98.19 57 GLU B C 1
ATOM 1490 O O . GLU B 1 57 ? 3.98 4.918 -14.43 1 98.19 57 GLU B O 1
ATOM 1495 N N . ASP B 1 58 ? 6.098 5.09 -13.625 1 98.75 58 ASP B N 1
ATOM 1496 C CA . ASP B 1 58 ? 6.094 3.754 -13.039 1 98.75 58 ASP B CA 1
ATOM 1497 C C . ASP B 1 58 ? 5.082 3.654 -11.898 1 98.75 58 ASP B C 1
ATOM 1499 O O . ASP B 1 58 ? 4.363 2.66 -11.789 1 98.75 58 ASP B O 1
ATOM 1503 N N . ALA B 1 59 ? 5.016 4.711 -11.117 1 98.75 59 ALA B N 1
ATOM 1504 C CA . ALA B 1 59 ? 4.078 4.738 -10 1 98.75 59 ALA B CA 1
ATOM 1505 C C . ALA B 1 59 ? 2.637 4.656 -10.484 1 98.75 59 ALA B C 1
ATOM 1507 O O . ALA B 1 59 ? 1.81 3.961 -9.898 1 98.75 59 ALA B O 1
ATOM 1508 N N . ALA B 1 60 ? 2.332 5.383 -11.531 1 98.75 60 ALA B N 1
ATOM 1509 C CA . ALA B 1 60 ? 0.998 5.324 -12.117 1 98.75 60 ALA B CA 1
ATOM 1510 C C . ALA B 1 60 ? 0.66 3.908 -12.578 1 98.75 60 ALA B C 1
ATOM 1512 O O . ALA B 1 60 ? -0.428 3.402 -12.289 1 98.75 60 ALA B O 1
ATOM 1513 N N . ASP B 1 61 ? 1.584 3.311 -13.258 1 98.81 61 ASP B N 1
ATOM 1514 C CA . ASP B 1 61 ? 1.372 1.968 -13.789 1 98.81 61 ASP B CA 1
ATOM 1515 C C . ASP B 1 61 ? 1.224 0.947 -12.664 1 98.81 61 ASP B C 1
ATOM 1517 O O . ASP B 1 61 ? 0.385 0.047 -12.742 1 98.81 61 ASP B O 1
ATOM 1521 N N . VAL B 1 62 ? 2.045 1.093 -11.641 1 98.88 62 VAL B N 1
ATOM 1522 C CA . VAL B 1 62 ? 1.95 0.217 -10.477 1 98.88 62 VAL B CA 1
ATOM 1523 C C . VAL B 1 62 ? 0.579 0.372 -9.82 1 98.88 62 VAL B C 1
ATOM 1525 O O . VAL B 1 62 ? -0.049 -0.618 -9.438 1 98.88 62 VAL B O 1
ATOM 1528 N N . GLY B 1 63 ? 0.087 1.644 -9.703 1 98.81 63 GLY B N 1
ATOM 1529 C CA . GLY B 1 63 ? -1.239 1.872 -9.156 1 98.81 63 GLY B CA 1
ATOM 1530 C C . GLY B 1 63 ? -2.332 1.141 -9.906 1 98.81 63 GLY B C 1
ATOM 1531 O O . GLY B 1 63 ? -3.215 0.53 -9.305 1 98.81 63 GLY B O 1
ATOM 1532 N N . VAL B 1 64 ? -2.223 1.157 -11.172 1 98.75 64 VAL B N 1
ATOM 1533 C CA . VAL B 1 64 ? -3.215 0.5 -12.016 1 98.75 64 VAL B CA 1
ATOM 1534 C C . VAL B 1 64 ? -3.139 -1.013 -11.82 1 98.75 64 VAL B C 1
ATOM 1536 O O . VAL B 1 64 ? -4.16 -1.671 -11.617 1 98.75 64 VAL B O 1
ATOM 1539 N N . LEU B 1 65 ? -1.911 -1.548 -11.891 1 98.81 65 LEU B N 1
ATOM 1540 C CA . LEU B 1 65 ? -1.762 -2.994 -11.773 1 98.81 65 LEU B CA 1
ATOM 1541 C C . LEU B 1 65 ? -2.188 -3.479 -10.391 1 98.81 65 LEU B C 1
ATOM 1543 O O . LEU B 1 65 ? -2.756 -4.566 -10.258 1 98.81 65 LEU B O 1
ATOM 1547 N N . LEU B 1 66 ? -1.944 -2.699 -9.375 1 98.75 66 LEU B N 1
ATOM 1548 C CA . LEU B 1 66 ? -2.396 -3.018 -8.023 1 98.75 66 LEU B CA 1
ATOM 1549 C C . LEU B 1 66 ? -3.91 -3.189 -7.98 1 98.75 66 LEU B C 1
ATOM 1551 O O . LEU B 1 66 ? -4.414 -4.164 -7.418 1 98.75 66 LEU B O 1
ATOM 1555 N N . ALA B 1 67 ? -4.613 -2.244 -8.547 1 98.69 67 ALA B N 1
ATOM 1556 C CA . ALA B 1 67 ? -6.07 -2.303 -8.562 1 98.69 67 ALA B CA 1
ATOM 1557 C C . ALA B 1 67 ? -6.562 -3.527 -9.336 1 98.69 67 ALA B C 1
ATOM 1559 O O . ALA B 1 67 ? -7.48 -4.219 -8.891 1 98.69 67 ALA B O 1
ATOM 1560 N N . LYS B 1 68 ? -5.941 -3.828 -10.445 1 98.69 68 LYS B N 1
ATOM 1561 C CA . LYS B 1 68 ? -6.348 -4.969 -11.258 1 98.69 68 LYS B CA 1
ATOM 1562 C C . LYS B 1 68 ? -6.105 -6.285 -10.523 1 98.69 68 LYS B C 1
ATOM 1564 O O . LYS B 1 68 ? -6.988 -7.145 -10.469 1 98.69 68 LYS B O 1
ATOM 1569 N N . VAL B 1 69 ? -4.902 -6.434 -10.008 1 98.88 69 VAL B N 1
ATOM 1570 C CA . VAL B 1 69 ? -4.559 -7.668 -9.312 1 98.88 69 VAL B CA 1
ATOM 1571 C C . VAL B 1 69 ? -5.43 -7.828 -8.07 1 98.88 69 VAL B C 1
ATOM 1573 O O . VAL B 1 69 ? -5.82 -8.945 -7.715 1 98.88 69 VAL B O 1
ATOM 1576 N N . SER B 1 70 ? -5.809 -6.699 -7.414 1 98.88 70 SER B N 1
ATOM 1577 C CA . SER B 1 70 ? -6.695 -6.75 -6.254 1 98.88 70 SER B CA 1
ATOM 1578 C C . SER B 1 70 ? -8.062 -7.309 -6.625 1 98.88 70 SER B C 1
ATOM 1580 O O . SER B 1 70 ? -8.703 -7.988 -5.82 1 98.88 70 SER B O 1
ATOM 1582 N N . ARG B 1 71 ? -8.547 -7.027 -7.801 1 98.69 71 ARG B N 1
ATOM 1583 C CA . ARG B 1 71 ? -9.812 -7.59 -8.258 1 98.69 71 ARG B CA 1
ATOM 1584 C C . ARG B 1 71 ? -9.734 -9.109 -8.344 1 98.69 71 ARG B C 1
ATOM 1586 O O . ARG B 1 71 ? -10.688 -9.805 -7.984 1 98.69 71 ARG B O 1
ATOM 1593 N N . ALA B 1 72 ? -8.586 -9.57 -8.875 1 98.69 72 ALA B N 1
ATOM 1594 C CA . ALA B 1 72 ? -8.383 -11.016 -8.938 1 98.69 72 ALA B CA 1
ATOM 1595 C C . ALA B 1 72 ? -8.328 -11.625 -7.535 1 98.69 72 ALA B C 1
ATOM 1597 O O . ALA B 1 72 ? -8.969 -12.648 -7.27 1 98.69 72 ALA B O 1
ATOM 1598 N N . VAL B 1 73 ? -7.613 -11 -6.582 1 98.81 73 VAL B N 1
ATOM 1599 C CA . VAL B 1 73 ? -7.438 -11.492 -5.219 1 98.81 73 VAL B CA 1
ATOM 1600 C C . VAL B 1 73 ? -8.781 -11.469 -4.484 1 98.81 73 VAL B C 1
ATOM 1602 O O . VAL B 1 73 ? -9.102 -12.398 -3.744 1 98.81 73 VAL B O 1
ATOM 1605 N N . ALA B 1 74 ? -9.57 -10.398 -4.727 1 98.75 74 ALA B N 1
ATOM 1606 C CA . ALA B 1 74 ? -10.883 -10.266 -4.086 1 98.75 74 ALA B CA 1
ATOM 1607 C C . ALA B 1 74 ? -11.82 -11.375 -4.527 1 98.75 74 ALA B C 1
ATOM 1609 O O . ALA B 1 74 ? -12.719 -11.773 -3.775 1 98.75 74 ALA B O 1
ATOM 1610 N N . GLY B 1 75 ? -11.633 -11.828 -5.773 1 97.94 75 GLY B N 1
ATOM 1611 C CA . GLY B 1 75 ? -12.445 -12.906 -6.301 1 97.94 75 GLY B CA 1
ATOM 1612 C C . GLY B 1 75 ? -13.68 -12.414 -7.039 1 97.94 75 GLY B C 1
ATOM 1613 O O . GLY B 1 75 ? -13.922 -11.211 -7.117 1 97.94 75 GLY B O 1
ATOM 1614 N N . PRO B 1 76 ? -14.406 -13.344 -7.586 1 95.75 76 PRO B N 1
ATOM 1615 C CA . PRO B 1 76 ? -15.516 -13.008 -8.484 1 95.75 76 PRO B CA 1
ATOM 1616 C C . PRO B 1 76 ? -16.625 -12.211 -7.797 1 95.75 76 PRO B C 1
ATOM 1618 O O . PRO B 1 76 ? -17.281 -11.391 -8.438 1 95.75 76 PRO B O 1
ATOM 1621 N N . ASP B 1 77 ? -16.781 -12.414 -6.488 1 96.69 77 ASP B N 1
ATOM 1622 C CA . ASP B 1 77 ? -17.844 -11.695 -5.793 1 96.69 77 ASP B CA 1
ATOM 1623 C C . ASP B 1 77 ? -17.281 -10.57 -4.934 1 96.69 77 ASP B C 1
ATOM 1625 O O . ASP B 1 77 ? -18 -9.93 -4.18 1 96.69 77 ASP B O 1
ATOM 1629 N N . GLY B 1 78 ? -15.992 -10.43 -5.008 1 97.19 78 GLY B N 1
ATOM 1630 C CA . GLY B 1 78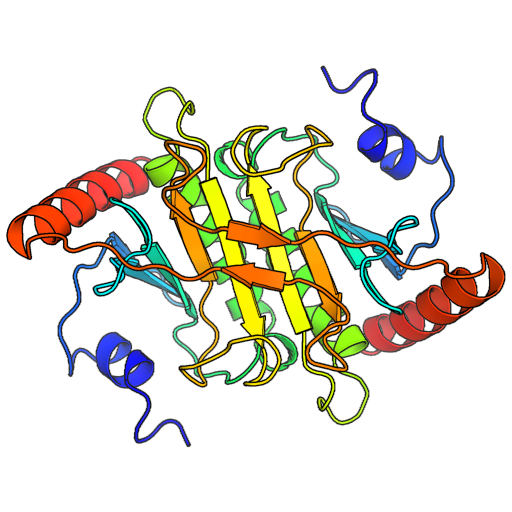 ? -15.352 -9.359 -4.266 1 97.19 78 GLY B CA 1
ATOM 1631 C C . GLY B 1 78 ? -15.383 -9.562 -2.766 1 97.19 78 GLY B C 1
ATOM 1632 O O . GLY B 1 78 ? -15.328 -8.602 -1.999 1 97.19 78 GLY B O 1
ATOM 1633 N N . SER B 1 79 ? -15.406 -10.82 -2.303 1 97.56 79 SER B N 1
ATOM 1634 C CA . SER B 1 79 ? -15.695 -11.062 -0.893 1 97.56 79 SER B CA 1
ATOM 1635 C C . SER B 1 79 ? -14.414 -11.289 -0.096 1 97.56 79 SER B C 1
ATOM 1637 O O . SER B 1 79 ? -14.422 -11.203 1.134 1 97.56 79 SER B O 1
ATOM 1639 N N . MET B 1 80 ? -13.375 -11.688 -0.783 1 98.44 80 MET B N 1
ATOM 1640 C CA . MET B 1 80 ? -12.125 -11.906 -0.056 1 98.44 80 MET B CA 1
ATOM 1641 C C . MET B 1 80 ? -11.602 -10.602 0.531 1 98.44 80 MET B C 1
ATOM 1643 O O . MET B 1 80 ? -11.461 -9.609 -0.183 1 98.44 80 MET B O 1
ATOM 1647 N N . GLN B 1 81 ? -11.352 -10.562 1.786 1 98.81 81 GLN B N 1
ATOM 1648 C CA . GLN B 1 81 ? -10.688 -9.438 2.438 1 98.81 81 GLN B CA 1
ATOM 1649 C C . GLN B 1 81 ? -9.172 -9.562 2.34 1 98.81 81 GLN B C 1
ATOM 1651 O O . GLN B 1 81 ? -8.641 -10.672 2.213 1 98.81 81 GLN B O 1
ATOM 1656 N N . TYR B 1 82 ? -8.445 -8.477 2.318 1 98.94 82 TYR B N 1
ATOM 1657 C CA . TYR B 1 82 ? -7.004 -8.531 2.08 1 98.94 82 TYR B CA 1
ATOM 1658 C C . TYR B 1 82 ? -6.332 -7.227 2.496 1 98.94 82 TYR B C 1
ATOM 1660 O O . TYR B 1 82 ? -7 -6.207 2.674 1 98.94 82 TYR B O 1
ATOM 1668 N N . ASN B 1 83 ? -5.082 -7.242 2.717 1 98.94 83 ASN B N 1
ATOM 1669 C CA . ASN B 1 83 ? -4.238 -6.078 2.957 1 98.94 83 ASN B CA 1
ATOM 1670 C C . ASN B 1 83 ? -3.309 -5.809 1.777 1 98.94 83 ASN B C 1
ATOM 1672 O O . ASN B 1 83 ? -2.91 -6.734 1.069 1 98.94 83 ASN B O 1
ATOM 1676 N N . VAL B 1 84 ? -3.004 -4.613 1.483 1 98.94 84 VAL B N 1
ATOM 1677 C CA . VAL B 1 84 ? -1.885 -4.191 0.648 1 98.94 84 VAL B CA 1
ATOM 1678 C C . VAL B 1 84 ? -0.803 -3.553 1.517 1 98.94 84 VAL B C 1
ATOM 1680 O O . VAL B 1 84 ? -1.074 -2.611 2.266 1 98.94 84 VAL B O 1
ATOM 1683 N N . LEU B 1 85 ? 0.421 -4.109 1.469 1 98.94 85 LEU B N 1
ATOM 1684 C CA . LEU B 1 85 ? 1.528 -3.627 2.287 1 98.94 85 LEU B CA 1
ATOM 1685 C C . LEU B 1 85 ? 2.754 -3.338 1.428 1 98.94 85 LEU B C 1
ATOM 1687 O O . LEU B 1 85 ? 3.088 -4.121 0.534 1 98.94 85 LEU B O 1
ATOM 1691 N N . GLN B 1 86 ? 3.424 -2.322 1.608 1 98.94 86 GLN B N 1
ATOM 1692 C CA . GLN B 1 86 ? 4.68 -1.927 0.98 1 98.94 86 GLN B CA 1
ATOM 1693 C C . GLN B 1 86 ? 5.637 -1.32 2 1 98.94 86 GLN B C 1
ATOM 1695 O O . GLN B 1 86 ? 5.285 -0.371 2.703 1 98.94 86 GLN B O 1
ATOM 1700 N N . ASN B 1 87 ? 6.836 -1.853 2.117 1 98.88 87 ASN B N 1
ATOM 1701 C CA . ASN B 1 87 ? 7.805 -1.51 3.152 1 98.88 87 ASN B CA 1
ATOM 1702 C C . ASN B 1 87 ? 9 -0.761 2.572 1 98.88 87 ASN B C 1
ATOM 1704 O O . ASN B 1 87 ? 9.508 -1.119 1.507 1 98.88 87 ASN B O 1
ATOM 1708 N N . ASN B 1 88 ? 9.461 0.259 3.27 1 98.88 88 ASN B N 1
ATOM 1709 C CA . ASN B 1 88 ? 10.602 1.055 2.834 1 98.88 88 ASN B CA 1
ATOM 1710 C C . ASN B 1 88 ? 11.648 1.188 3.939 1 98.88 88 ASN B C 1
ATOM 1712 O O . ASN B 1 88 ? 11.5 2.008 4.848 1 98.88 88 ASN B O 1
ATOM 1716 N N . GLY B 1 89 ? 12.703 0.376 3.83 1 98.56 89 GLY B N 1
ATOM 1717 C CA . GLY B 1 89 ? 13.758 0.337 4.836 1 98.56 89 GLY B CA 1
ATOM 1718 C C . GLY B 1 89 ? 13.664 -0.87 5.75 1 98.56 89 GLY B C 1
ATOM 1719 O O . GLY B 1 89 ? 12.562 -1.364 6.023 1 98.56 89 GLY B O 1
ATOM 1720 N N . SER B 1 90 ? 14.82 -1.277 6.344 1 97.94 90 SER B N 1
ATOM 1721 C CA . SER B 1 90 ? 14.883 -2.486 7.156 1 97.94 90 SER B CA 1
ATOM 1722 C C . SER B 1 90 ? 14.094 -2.32 8.453 1 97.94 90 SER B C 1
ATOM 1724 O O . SER B 1 90 ? 13.469 -3.27 8.938 1 97.94 90 SER B O 1
ATOM 1726 N N . LEU B 1 91 ? 14.141 -1.141 9.016 1 98.12 91 LEU B N 1
ATOM 1727 C CA . LEU B 1 91 ? 13.375 -0.879 10.227 1 98.12 91 LEU B CA 1
ATOM 1728 C C . LEU B 1 91 ? 11.883 -1.051 9.984 1 98.12 91 LEU B C 1
ATOM 1730 O O . LEU B 1 91 ? 11.141 -1.436 10.891 1 98.12 91 LEU B O 1
ATOM 1734 N N . ALA B 1 92 ? 11.453 -0.779 8.75 1 98.5 92 ALA B N 1
ATOM 1735 C CA . ALA B 1 92 ? 10.055 -0.906 8.359 1 98.5 92 ALA B CA 1
ATOM 1736 C C . ALA B 1 92 ? 9.781 -2.271 7.734 1 98.5 92 ALA B C 1
ATOM 1738 O O . ALA B 1 92 ? 8.828 -2.43 6.965 1 98.5 92 ALA B O 1
ATOM 1739 N N . HIS B 1 93 ? 10.703 -3.227 7.934 1 98.25 93 HIS B N 1
ATOM 1740 C CA . HIS B 1 93 ? 10.484 -4.633 7.621 1 98.25 93 HIS B CA 1
ATOM 1741 C C . HIS B 1 93 ? 10.75 -4.918 6.145 1 98.25 93 HIS B C 1
ATOM 1743 O O . HIS B 1 93 ? 10.289 -5.926 5.609 1 98.25 93 HIS B O 1
ATOM 1749 N N . GLN B 1 94 ? 11.445 -4.008 5.461 1 98.38 94 GLN B N 1
ATOM 1750 C CA . GLN B 1 94 ? 11.828 -4.293 4.082 1 98.38 94 GLN B CA 1
ATOM 1751 C C . GLN B 1 94 ? 13.008 -5.262 4.031 1 98.38 94 GLN B C 1
ATOM 1753 O O . GLN B 1 94 ? 14.039 -5.023 4.66 1 98.38 94 GLN B O 1
ATOM 1758 N N . GLU B 1 95 ? 12.852 -6.293 3.191 1 97.44 95 GLU B N 1
ATOM 1759 C CA . GLU B 1 95 ? 13.906 -7.297 3.09 1 97.44 95 GLU B CA 1
ATOM 1760 C C . GLU B 1 95 ? 14.617 -7.219 1.742 1 97.44 95 GLU B C 1
ATOM 1762 O O . GLU B 1 95 ? 15.812 -7.492 1.648 1 97.44 95 GLU B O 1
ATOM 1767 N N . VAL B 1 96 ? 13.906 -7.035 0.664 1 97.88 96 VAL B N 1
ATOM 1768 C CA . VAL B 1 96 ? 14.43 -6.883 -0.688 1 97.88 96 VAL B CA 1
ATOM 1769 C C . VAL B 1 96 ? 14.43 -5.406 -1.08 1 97.88 96 VAL B C 1
ATOM 1771 O O . VAL B 1 96 ? 13.383 -4.758 -1.077 1 97.88 96 VAL B O 1
ATOM 1774 N N . PRO B 1 97 ? 15.625 -4.879 -1.309 1 97.81 97 PRO B N 1
ATOM 1775 C CA . PRO B 1 97 ? 15.68 -3.453 -1.645 1 97.81 97 PRO B CA 1
ATOM 1776 C C . PRO B 1 97 ? 15.227 -3.166 -3.074 1 97.81 97 PRO B C 1
ATOM 1778 O O . PRO B 1 97 ? 16 -2.668 -3.887 1 97.81 97 PRO B O 1
ATOM 1781 N N . HIS B 1 98 ? 14.086 -3.473 -3.424 1 98.81 98 HIS B N 1
ATOM 1782 C CA . HIS B 1 98 ? 13.297 -3.211 -4.621 1 98.81 98 HIS B CA 1
ATOM 1783 C C . HIS B 1 98 ? 11.82 -3.029 -4.273 1 98.81 98 HIS B C 1
ATOM 1785 O O . HIS B 1 98 ? 11.211 -3.908 -3.66 1 98.81 98 HIS B O 1
ATOM 1791 N N . VAL B 1 99 ? 11.297 -1.886 -4.68 1 98.94 99 VAL B N 1
ATOM 1792 C CA . VAL B 1 99 ? 9.914 -1.576 -4.344 1 98.94 99 VAL B CA 1
ATOM 1793 C C . VAL B 1 99 ? 9.016 -2.758 -4.703 1 98.94 99 VAL B C 1
ATOM 1795 O O . VAL B 1 99 ? 9.094 -3.287 -5.816 1 98.94 99 VAL B O 1
ATOM 1798 N N . HIS B 1 100 ? 8.211 -3.223 -3.738 1 98.94 100 HIS B N 1
ATOM 1799 C CA . HIS B 1 100 ? 7.203 -4.246 -4.008 1 98.94 100 HIS B CA 1
ATOM 1800 C C . HIS B 1 100 ? 6.02 -4.121 -3.057 1 98.94 100 HIS B C 1
ATOM 1802 O O . HIS B 1 100 ? 6.203 -3.924 -1.854 1 98.94 100 HIS B O 1
ATOM 1808 N N . PHE B 1 101 ? 4.824 -4.199 -3.619 1 98.94 101 PHE B N 1
ATOM 1809 C CA . PHE B 1 101 ? 3.572 -4.234 -2.869 1 98.94 101 PHE B CA 1
ATOM 1810 C C . PHE B 1 101 ? 3.109 -5.672 -2.658 1 98.94 101 PHE B C 1
ATOM 1812 O O . PHE B 1 101 ? 3.061 -6.461 -3.605 1 98.94 101 PHE B O 1
ATOM 1819 N N . HIS B 1 102 ? 2.844 -6.004 -1.424 1 98.94 102 HIS B N 1
ATOM 1820 C CA . HIS B 1 102 ? 2.191 -7.262 -1.076 1 98.94 102 HIS B CA 1
ATOM 1821 C C . HIS B 1 102 ? 0.673 -7.129 -1.133 1 98.94 102 HIS B C 1
ATOM 1823 O O . HIS B 1 102 ? 0.103 -6.207 -0.548 1 98.94 102 HIS B O 1
ATOM 1829 N N . ILE B 1 103 ? 0.015 -7.922 -1.843 1 98.94 103 ILE B N 1
ATOM 1830 C CA . ILE B 1 103 ? -1.42 -8.133 -1.685 1 98.94 103 ILE B CA 1
ATOM 1831 C C . ILE B 1 103 ? -1.671 -9.461 -0.97 1 98.94 103 ILE B C 1
ATOM 1833 O O . ILE B 1 103 ? -1.388 -10.523 -1.515 1 98.94 103 ILE B O 1
ATOM 1837 N N . ILE B 1 104 ? -2.232 -9.398 0.257 1 98.94 104 ILE B N 1
ATOM 1838 C CA . ILE B 1 104 ? -2.234 -10.547 1.156 1 98.94 104 ILE B CA 1
ATOM 1839 C C . ILE B 1 104 ? -3.668 -10.891 1.556 1 98.94 104 ILE B C 1
ATOM 1841 O O . ILE B 1 104 ? -4.277 -10.18 2.361 1 98.94 104 ILE B O 1
ATOM 1845 N N . PRO B 1 105 ? -4.168 -11.945 1.068 1 98.88 105 PRO B N 1
ATOM 1846 C CA . PRO B 1 105 ? -5.504 -12.367 1.499 1 98.88 105 PRO B CA 1
ATOM 1847 C C . PRO B 1 105 ? -5.598 -12.578 3.008 1 98.88 105 PRO B C 1
ATOM 1849 O O . PRO B 1 105 ? -4.652 -13.07 3.625 1 98.88 105 PRO B O 1
ATOM 1852 N N . LYS B 1 106 ? -6.703 -12.148 3.588 1 98.62 106 LYS B N 1
ATOM 1853 C CA . LYS B 1 106 ? -7.047 -12.328 4.996 1 98.62 106 LYS B CA 1
ATOM 1854 C C . LYS B 1 106 ? -8.289 -13.203 5.152 1 98.62 106 LYS B C 1
ATOM 1856 O O . LYS B 1 106 ? -9.414 -12.703 5.117 1 98.62 106 LYS B O 1
ATOM 1861 N N . THR B 1 107 ? -8.062 -14.469 5.473 1 95.44 107 THR B N 1
ATOM 1862 C CA . THR B 1 107 ? -9.18 -15.406 5.504 1 95.44 107 THR B CA 1
ATOM 1863 C C . THR B 1 107 ? -9.68 -15.609 6.934 1 95.44 107 THR B C 1
ATOM 1865 O O . THR B 1 107 ? -10.82 -16.016 7.152 1 95.44 107 THR B O 1
ATOM 1868 N N . ASP B 1 108 ? -8.82 -15.477 7.887 1 96.81 108 ASP B N 1
ATOM 1869 C CA . ASP B 1 108 ? -9.148 -15.547 9.305 1 96.81 108 ASP B CA 1
ATOM 1870 C C . ASP B 1 108 ? -8.234 -14.633 10.125 1 96.81 108 ASP B C 1
ATOM 1872 O O . ASP B 1 108 ? -7.359 -13.969 9.57 1 96.81 108 ASP B O 1
ATOM 1876 N N . GLU B 1 109 ? -8.414 -14.555 11.414 1 95.44 109 GLU B N 1
ATOM 1877 C CA . GLU B 1 109 ? -7.715 -13.602 12.273 1 95.44 109 GLU B CA 1
ATOM 1878 C C . GLU B 1 109 ? -6.227 -13.93 12.359 1 95.44 109 GLU B C 1
ATOM 1880 O O . GLU B 1 109 ? -5.402 -13.031 12.539 1 95.44 109 GLU B O 1
ATOM 1885 N N . LYS B 1 110 ? -5.914 -15.156 12.141 1 95.69 110 LYS B N 1
ATOM 1886 C CA . LYS B 1 110 ? -4.551 -15.602 12.422 1 95.69 110 LYS B CA 1
ATOM 1887 C C . LYS B 1 110 ? -3.727 -15.688 11.141 1 95.69 110 LYS B C 1
ATOM 1889 O O . LYS B 1 110 ? -2.496 -15.633 11.18 1 95.69 110 LYS B O 1
ATOM 1894 N N . THR B 1 111 ? -4.414 -15.945 10.055 1 97.56 111 THR B N 1
ATOM 1895 C CA . THR B 1 111 ? -3.725 -16.141 8.781 1 97.56 111 THR B CA 1
ATOM 1896 C C . THR B 1 111 ? -3.607 -14.836 8.016 1 97.56 111 THR B C 1
ATOM 1898 O O . THR B 1 111 ? -4.562 -14.055 7.957 1 97.56 111 THR B O 1
ATOM 1901 N N . GLY B 1 112 ? -2.426 -14.578 7.41 1 98.5 112 GLY B N 1
ATOM 1902 C CA . GLY B 1 112 ? -2.178 -13.32 6.723 1 98.5 112 GLY B CA 1
ATOM 1903 C C . GLY B 1 112 ? -1.419 -12.32 7.566 1 98.5 112 GLY B C 1
ATOM 1904 O O . GLY B 1 112 ? -0.746 -12.688 8.531 1 98.5 112 GLY B O 1
ATOM 1905 N N . LEU B 1 113 ? -1.536 -11.102 7.129 1 98.69 113 LEU B N 1
ATOM 1906 C CA . LEU B 1 113 ? -0.809 -10.031 7.797 1 98.69 113 LEU B CA 1
ATOM 1907 C C . LEU B 1 113 ? -1.373 -9.781 9.195 1 98.69 113 LEU B C 1
ATOM 1909 O O . LEU B 1 113 ? -2.59 -9.68 9.367 1 98.69 113 LEU B O 1
ATOM 1913 N N . LYS B 1 114 ? -0.521 -9.766 10.133 1 98.19 114 LYS B N 1
ATOM 1914 C CA . LYS B 1 114 ? -0.917 -9.328 11.469 1 98.19 114 LYS B CA 1
ATOM 1915 C C . LYS B 1 114 ? -0.478 -7.891 11.727 1 98.19 114 LYS B C 1
ATOM 1917 O O . LYS B 1 114 ? 0.654 -7.516 11.414 1 98.19 114 LYS B O 1
ATOM 1922 N N . ILE B 1 115 ? -1.341 -7.18 12.297 1 96.94 115 ILE B N 1
ATOM 1923 C CA . ILE B 1 115 ? -1.125 -5.742 12.43 1 96.94 115 ILE B CA 1
ATOM 1924 C C . ILE B 1 115 ? -1.232 -5.336 13.898 1 96.94 115 ILE B C 1
ATOM 1926 O O . ILE B 1 115 ? -2.141 -5.777 14.602 1 96.94 115 ILE B O 1
ATOM 1930 N N . GLY B 1 116 ? -0.271 -4.617 14.352 1 97.12 116 GLY B N 1
ATOM 1931 C CA . GLY B 1 116 ? -0.355 -3.857 15.586 1 97.12 116 GLY B CA 1
ATOM 1932 C C . GLY B 1 116 ? -0.603 -2.379 15.367 1 97.12 116 GLY B C 1
ATOM 1933 O O . GLY B 1 116 ? 0.082 -1.743 14.562 1 97.12 116 GLY B O 1
ATOM 1934 N N . TRP B 1 117 ? -1.518 -1.779 16.094 1 97.81 117 TRP B N 1
ATOM 1935 C CA . TRP B 1 117 ? -2.055 -0.456 15.789 1 97.81 117 TRP B CA 1
ATOM 1936 C C . TRP B 1 117 ? -2.125 0.403 17.047 1 97.81 117 TRP B C 1
ATOM 1938 O O . TRP B 1 117 ? -3.186 0.522 17.672 1 97.81 117 TRP B O 1
ATOM 1948 N N . ASP B 1 118 ? -1.061 0.95 17.453 1 97.94 118 ASP B N 1
ATOM 1949 C CA . ASP B 1 118 ? -1.003 1.828 18.609 1 97.94 118 ASP B CA 1
ATOM 1950 C C . ASP B 1 118 ? -0.855 3.289 18.188 1 97.94 118 ASP B C 1
ATOM 1952 O O . ASP B 1 118 ? 0.216 3.707 17.75 1 97.94 118 ASP B O 1
ATOM 1956 N N . THR B 1 119 ? -1.821 4.082 18.438 1 97.94 119 THR B N 1
ATOM 1957 C CA . THR B 1 119 ? -1.785 5.484 18.047 1 97.94 119 THR B CA 1
ATOM 1958 C C . THR B 1 119 ? -0.985 6.312 19.047 1 97.94 119 THR B C 1
ATOM 1960 O O . THR B 1 119 ? -0.749 5.871 20.172 1 97.94 119 THR B O 1
ATOM 1963 N N . VAL B 1 120 ? -0.531 7.41 18.594 1 97.56 120 VAL B N 1
ATOM 1964 C CA . VAL B 1 120 ? 0.159 8.375 19.453 1 97.56 120 VAL B CA 1
ATOM 1965 C C . VAL B 1 120 ? -0.618 9.688 19.469 1 97.56 120 VAL B C 1
ATOM 1967 O O . VAL B 1 120 ? -1.428 9.953 18.578 1 97.56 120 VAL B O 1
ATOM 1970 N N . LYS B 1 121 ? -0.391 10.453 20.562 1 96.75 121 LYS B N 1
ATOM 1971 C CA . LYS B 1 121 ? -0.999 11.781 20.641 1 96.75 121 LYS B CA 1
ATOM 1972 C C . LYS B 1 121 ? -0.113 12.828 19.969 1 96.75 121 LYS B C 1
ATOM 1974 O O . LYS B 1 121 ? 1.07 12.945 20.297 1 96.75 121 LYS B O 1
ATOM 1979 N N . VAL B 1 122 ? -0.654 13.461 19.016 1 96.12 122 VAL B N 1
ATOM 1980 C CA . VAL B 1 122 ? 0.009 14.578 18.359 1 96.12 122 VAL B CA 1
ATOM 1981 C C . VAL B 1 122 ? -0.883 15.82 18.406 1 96.12 122 VAL B C 1
ATOM 1983 O O . VAL B 1 122 ? -2.072 15.75 18.094 1 96.12 122 VAL B O 1
ATOM 1986 N N . ALA B 1 123 ? -0.255 16.984 18.828 1 96.25 123 ALA B N 1
ATOM 1987 C CA . ALA B 1 123 ? -1.021 18.219 18.938 1 96.25 123 ALA B CA 1
ATOM 1988 C C . ALA B 1 123 ? -1.471 18.734 17.578 1 96.25 123 ALA B C 1
ATOM 1990 O O . ALA B 1 123 ? -0.78 18.531 16.578 1 96.25 123 ALA B O 1
ATOM 1991 N N . SER B 1 124 ? -2.645 19.375 17.594 1 95.25 124 SER B N 1
ATOM 1992 C CA . SER B 1 124 ? -3.223 19.875 16.344 1 95.25 124 SER B CA 1
ATOM 1993 C C . SER B 1 124 ? -2.256 20.812 15.625 1 95.25 124 SER B C 1
ATOM 1995 O O . SER B 1 124 ? -2.178 20.797 14.391 1 95.25 124 SER B O 1
ATOM 1997 N N . ASP B 1 125 ? -1.566 21.594 16.391 1 96.69 125 ASP B N 1
ATOM 1998 C CA . ASP B 1 125 ? -0.628 22.531 15.773 1 96.69 125 ASP B CA 1
ATOM 1999 C C . ASP B 1 125 ? 0.552 21.797 15.141 1 96.69 125 ASP B C 1
ATOM 2001 O O . ASP B 1 125 ? 1.076 22.219 14.109 1 96.69 125 ASP B O 1
ATOM 2005 N N . GLU B 1 126 ? 0.978 20.719 15.75 1 96.56 126 GLU B N 1
ATOM 2006 C CA . GLU B 1 126 ? 2.049 19.906 15.188 1 96.56 126 GLU B CA 1
ATOM 2007 C C . GLU B 1 126 ? 1.6 19.219 13.898 1 96.56 126 GLU B C 1
ATOM 2009 O O . GLU B 1 126 ? 2.377 19.094 12.953 1 96.56 126 GLU B O 1
ATOM 2014 N N . LEU B 1 127 ? 0.383 18.766 13.914 1 97 127 LEU B N 1
ATOM 2015 C CA . LEU B 1 127 ? -0.179 18.172 12.703 1 97 127 LEU B CA 1
ATOM 2016 C C . LEU B 1 127 ? -0.195 19.188 11.562 1 97 127 LEU B C 1
ATOM 2018 O O . LEU B 1 127 ? 0.157 18.859 10.43 1 97 127 LEU B O 1
ATOM 2022 N N . ALA B 1 128 ? -0.623 20.375 11.875 1 97.56 128 ALA B N 1
ATOM 2023 C CA . ALA B 1 128 ? -0.672 21.453 10.875 1 97.56 128 ALA B CA 1
ATOM 2024 C C . ALA B 1 128 ? 0.723 21.766 10.344 1 97.56 128 ALA B C 1
ATOM 2026 O O . ALA B 1 128 ? 0.896 22.031 9.156 1 97.56 128 ALA B O 1
AT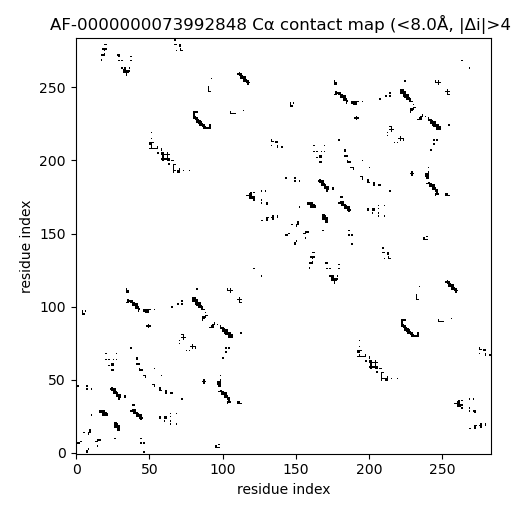OM 2027 N N . GLU B 1 129 ? 1.643 21.766 11.266 1 98.06 129 GLU B N 1
ATOM 2028 C CA . GLU B 1 129 ? 3.025 22.016 10.875 1 98.06 129 GLU B CA 1
ATOM 2029 C C . GLU B 1 129 ? 3.543 20.922 9.945 1 98.06 129 GLU B C 1
ATOM 2031 O O . GLU B 1 129 ? 4.207 21.219 8.945 1 98.06 129 GLU B O 1
ATOM 2036 N N . ASP B 1 130 ? 3.307 19.703 10.32 1 98.12 130 ASP B N 1
ATOM 2037 C CA . ASP B 1 130 ? 3.703 18.578 9.469 1 98.12 130 ASP B CA 1
ATOM 2038 C C . ASP B 1 130 ? 3.057 18.688 8.086 1 98.12 130 ASP B C 1
ATOM 2040 O O . ASP B 1 130 ? 3.725 18.516 7.066 1 98.12 130 ASP B O 1
ATOM 2044 N N . ALA B 1 131 ? 1.769 19.016 8.055 1 98.75 131 ALA B N 1
ATOM 2045 C CA . ALA B 1 131 ? 1.042 19.156 6.793 1 98.75 131 ALA B CA 1
ATOM 2046 C C . ALA B 1 131 ? 1.687 20.219 5.906 1 98.75 131 ALA B C 1
ATOM 2048 O O . ALA B 1 131 ? 1.855 20.016 4.703 1 98.75 131 ALA B O 1
ATOM 2049 N N . LYS B 1 132 ? 1.988 21.312 6.504 1 98.5 132 LYS B N 1
ATOM 2050 C CA . LYS B 1 132 ? 2.609 22.406 5.758 1 98.5 132 LYS B CA 1
ATOM 2051 C C . LYS B 1 132 ? 3.955 21.984 5.18 1 98.5 132 LYS B C 1
ATOM 2053 O O . LYS B 1 132 ? 4.242 22.234 4.008 1 98.5 132 LYS B O 1
ATOM 2058 N N . GLN B 1 133 ? 4.734 21.359 5.992 1 98.38 133 GLN B N 1
ATOM 2059 C CA . GLN B 1 133 ? 6.043 20.891 5.543 1 98.38 133 GLN B CA 1
ATOM 2060 C C . GLN B 1 133 ? 5.906 19.906 4.391 1 98.38 133 GLN B C 1
ATOM 2062 O O . GLN B 1 133 ? 6.629 20 3.396 1 98.38 133 GLN B O 1
ATOM 2067 N N . TYR B 1 134 ? 5.027 18.953 4.539 1 98.75 134 TYR B N 1
ATOM 2068 C CA . TYR B 1 134 ? 4.812 17.969 3.488 1 98.75 134 TYR B CA 1
ATOM 2069 C C . TYR B 1 134 ? 4.266 18.609 2.227 1 98.75 134 TYR B C 1
ATOM 2071 O O . TYR B 1 134 ? 4.676 18.281 1.114 1 98.75 134 TYR B O 1
ATOM 2079 N N . SER B 1 135 ? 3.34 19.531 2.412 1 98.69 135 SER B N 1
ATOM 2080 C CA . SER B 1 135 ? 2.758 20.234 1.273 1 98.69 135 SER B CA 1
ATOM 2081 C C . SER B 1 135 ? 3.826 20.984 0.479 1 98.69 135 SER B C 1
ATOM 2083 O O . SER B 1 135 ? 3.84 20.938 -0.752 1 98.69 135 SER B O 1
ATOM 2085 N N . GLU B 1 136 ? 4.691 21.641 1.153 1 98.38 136 GLU B N 1
ATOM 2086 C CA . GLU B 1 136 ? 5.773 22.375 0.506 1 98.38 136 GLU B CA 1
ATOM 2087 C C . GLU B 1 136 ? 6.723 21.438 -0.225 1 98.38 136 GLU B C 1
ATOM 2089 O O . GLU B 1 136 ? 7.195 21.75 -1.32 1 98.38 136 GLU B O 1
ATOM 2094 N N . ALA B 1 137 ? 7.016 20.344 0.391 1 98.12 137 ALA B N 1
ATOM 2095 C CA . ALA B 1 137 ? 7.895 19.344 -0.231 1 98.12 137 ALA B CA 1
ATOM 2096 C C . ALA B 1 137 ? 7.266 18.781 -1.499 1 98.12 137 ALA B C 1
ATOM 2098 O O . ALA B 1 137 ? 7.934 18.656 -2.529 1 98.12 137 ALA B O 1
ATOM 2099 N N . VAL B 1 138 ? 5.977 18.438 -1.45 1 98.19 138 VAL B N 1
ATOM 2100 C CA . VAL B 1 138 ? 5.27 17.844 -2.582 1 98.19 138 VAL B CA 1
ATOM 2101 C C . VAL B 1 138 ? 5.195 18.859 -3.729 1 98.19 138 VAL B C 1
ATOM 2103 O O . VAL B 1 138 ? 5.32 18.484 -4.898 1 98.19 138 VAL B O 1
ATOM 2106 N N . ALA B 1 139 ? 4.977 20.094 -3.383 1 96.81 139 ALA B N 1
ATOM 2107 C CA . ALA B 1 139 ? 4.84 21.156 -4.383 1 96.81 139 ALA B CA 1
ATOM 2108 C C . ALA B 1 139 ? 6.117 21.312 -5.199 1 96.81 139 ALA B C 1
ATOM 2110 O O . ALA B 1 139 ? 6.086 21.797 -6.328 1 96.81 139 ALA B O 1
ATOM 2111 N N . LYS B 1 140 ? 7.191 20.812 -4.66 1 95.19 140 LYS B N 1
ATOM 2112 C CA . LYS B 1 140 ? 8.484 20.953 -5.324 1 95.19 140 LYS B CA 1
ATOM 2113 C C . LYS B 1 140 ? 8.75 19.797 -6.273 1 95.19 140 LYS B C 1
ATOM 2115 O O . LYS B 1 140 ? 9.703 19.828 -7.055 1 95.19 140 LYS B O 1
ATOM 2120 N N . ILE B 1 141 ? 7.922 18.812 -6.105 1 90.12 141 ILE B N 1
ATOM 2121 C CA . ILE B 1 141 ? 8.117 17.625 -6.926 1 90.12 141 ILE B CA 1
ATOM 2122 C C . ILE B 1 141 ? 7.535 17.859 -8.32 1 90.12 141 ILE B C 1
ATOM 2124 O O . ILE B 1 141 ? 6.383 18.266 -8.453 1 90.12 141 ILE B O 1
ATOM 2128 N N . GLN B 1 142 ? 8.25 17.781 -9.312 1 72.94 142 GLN B N 1
ATOM 2129 C CA . GLN B 1 142 ? 7.891 18 -10.711 1 72.94 142 GLN B CA 1
ATOM 2130 C C . GLN B 1 142 ? 7.164 16.797 -11.289 1 72.94 142 GLN B C 1
ATOM 2132 O O . GLN B 1 142 ? 7.379 15.664 -10.852 1 72.94 142 GLN B O 1
#

Solvent-accessible surface area (backbone atoms only — not comparable to full-atom values): 14771 Å² total; per-residue (Å²): 121,72,87,78,33,68,65,53,34,39,73,71,63,76,39,92,73,41,59,35,48,72,59,99,38,23,40,27,30,51,45,87,71,19,38,26,84,76,17,31,33,42,27,48,62,66,90,21,50,32,56,54,65,47,53,57,69,40,26,20,46,38,21,30,50,49,30,43,53,36,34,33,65,20,35,98,82,57,71,49,23,22,34,37,40,31,45,23,45,64,84,33,69,30,84,64,76,43,42,46,35,36,39,30,34,30,86,50,89,81,45,13,77,35,78,44,87,55,64,48,92,72,55,71,67,56,49,46,50,46,17,52,53,35,23,56,47,38,71,69,57,128,122,71,86,78,33,69,65,54,32,39,73,71,63,76,36,89,75,42,58,34,50,74,59,99,38,23,40,26,28,52,46,89,71,17,38,26,84,74,16,30,34,42,28,49,62,67,87,22,51,31,56,52,65,46,52,58,70,39,27,20,46,38,21,31,50,49,30,44,50,36,33,32,67,19,36,96,82,57,71,50,25,23,34,37,42,32,43,22,44,61,85,33,69,32,83,63,76,43,41,46,35,38,40,32,34,31,86,50,90,81,44,12,77,36,79,44,87,54,64,47,91,71,55,70,66,56,50,45,49,47,17,50,54,34,25,56,46,38,70,67,57,127

InterPro domains:
  IPR001310 Histidine triad (HIT) protein [PR00332] (6-22)
  IPR001310 Histidine triad (HIT) protein [PR00332] (27-45)
  IPR001310 Histidine triad (HIT) protein [PR00332] (94-104)
  IPR001310 Histidine triad (HIT) protein [PTHR46648] (2-139)
  IPR011146 HIT-like domain [PF01230] (12-107)
  IPR011146 HIT-like domain [PS51084] (6-113)
  IPR019808 Histidine triad, conserved site [PS00892] (87-105)
  IPR036265 HIT-like superfamily [G3DSA:3.30.428.10] (1-114)
  IPR036265 HIT-like superfamily [SSF54197] (4-135)
  IPR039384 HINT family [cd01277] (4-106)

Organism: Leishmania donovani (NCBI:txid5661)

pLDDT: mean 97.01, std 6.0, range [49.44, 98.94]

Nearest PDB structures (foldseek):
  3ksv-assembly1_A-2  TM=9.926E-01  e=6.578E-26  Leishmania major
  3imi-assembly2_C  TM=9.420E-01  e=1.084E-13  Bacillus anthracis str. 'Ames Ancestor'
  1y23-assembly3_E  TM=8.354E-01  e=2.295E-13  Bacillus subtilis
  3l7x-assembly1_A-2  TM=8.765E-01  e=1.406E-12  Streptococcus mutans UA159
  2eo4-assembly1_A-2  TM=7.155E-01  e=2.391E-09  Sulfurisphaera tokodaii

Sequence (284 aa):
MAANCIFCKIIKGEIPCAKVAETSKALAFMDINPLSRGHVLVIPKDHASCLHELGMEDAADVGVLLAKVSRAVAGPDGSMQYNVLQNNGSLAHQEVPHVHFHIIPKTDEKTGLKIGWDTVKVASDELAEDAKQYSEAVAKIQMAANCIFCKIIKGEIPCAKVAETSKALAFMDINPLSRGHVLVIPKDHASCLHELGMEDAADVGVLLAKVSRAVAGPDGSMQYNVLQNNGSLAHQEVPHVHFHIIPKTDEKTGLKIGWDTVKVASDELAEDAKQYSEAVAKIQ

Secondary structure (DSSP, 8-state):
-GGG-HHHHHHTTSS---EEEE-SSEEEEE-SS-SSTT-EEEEESS--SSGGGS-HHHHHHHHHHHHHHHHHHHTTTT---EEEEEEESGGGT--SSS--EEEEE--SSSSS-EEE-------HHHHHHHHHHHHHHHHT--/-GGG-HHHHHHTTSS---EEEE-SSEEEEE-SS-SSTT-EEEEESS--SSGGGS-HHHHHHHHHHHHHHHHHHHTTTT---EEEEEEESGGGT--SSS--EEEEE--SSSSS-EEE-------HHHHHHHHHHHHHHHHT--

Radius of gyration: 17.7 Å; Cα contacts (8 Å, |Δi|>4): 640; chains: 2; bounding box: 47×49×40 Å

Foldseek 3Di:
DLPPFVVLCCLVVVDDFQWDDDDPFKTKGADPPALDPLKMKIFTNDFAQAPVRDDPVSVVVSVVVVVVSLDVSCPPVNPWDWDKDWAHDVVRVDDGRGTMIITHTDDDQRGTDDDDDDDDDDDPVRVVVVVVVVVVVVVPPD/DLPPFPVLCCLVVVDDFQWDDDDPFKTKGADPPALDPLKMKIFTNDFAQAPVRDDPVSVVVSVVVVVVSLDVSCPPVNPWDWDKDWAHDVVRPDDGRGTMIITHTDDDQRGTDDDDDDDDDDDPVVVVVVVVVVVVVVVPPD